Protein AF-A0A9E0N660-F1 (afdb_monomer_lite)

pLDDT: mean 93.87, std 9.86, range [41.22, 98.88]

Sequence (340 aa):
MTSAEIIEEICRRFAGVVPKASWGETALFYNPGRLLAHGVYFCTLKQQDGANDKASALNRAGVFRVAIGLAPASYAMLFGKKPARPLKGGCVTTGHDFTALNVQMPHPVYAWMGWAQILSPSREQFDEIFPLIAEAHTAAVEKFNKKQRLSLPKRKLDRPIMPALPKFALVDEILDSHAQALGPDLMAYRNHVTRVLHFVFAIDPQLQSAAQPLLIAGAFHDLGIWTAHTFDYLDPSSELAHDFLAAHGLQPIWPEVDLIIQQHHKLRSYTGPFAQSVDAFRRADRVDLSLGLIRSGLSREFVRAVRGQFQNAGFHSRLAVLTVQQFRRTPLNPFPMMRW

Foldseek 3Di:
DAPVVLVVVLCVVDPQWDWDDDDQKIWIARQRVVLDVGHFTFKMKHQDADPLGCQQVNPDPRKIKIKGQADPVVLCVPQNDQFDQDDGSFFGDSVDRSNDAQDKAQRRHCSNRVMIMHMPHDPVSCVVCVVRSVRSVVVSVVVRVVVSCVPPPVPPPVDVPPDQDDADVLLVVLLVVCCVLCPLCSLLLSLLLRQLLLQLCVLPVVCVVVCVLSSLLSSQLCSQCRPVVDLLRLVVSLVSSCVVCVVVVNNVSSVVSSLLSLCLQEPDQDDDPPSSNNRSSSQSSCCVLVVNPRRNPHDPVSSCVSCVSSPNSCNNVVVVVQLVVQCVVCVPCSRNSHHD

Radius of gyration: 32.47 Å; chains: 1; bounding box: 71×44×80 Å

Secondary structure (DSSP, 8-state):
--HHHHHHHHHHHSTTEEEEEETTEEEEEE-GGG-SSS-EEEEEEE-S-BTTB-TT---STT--EEEEE--HHHHHHHH-SPPPPPPTT----S---TT-BS--EE-TTTGGGTEEEEES--HHHHHHHHHHHHHHHHHHHHHHHHHHHHHS---------PPPPPP-HHHHHHHHHTHHHHGGGHHHHHHHHHHHHHHHHHH-GGGGGG-HHHHHHHHHTTTHHHHS--S--HHHHHHHHHHHHHHTT-GGGHHHHHHHHHHTTBSSPP-STTHHHHHHHHHHHHHHHTTTSS-TT--HHHHHHHHHHS--TTHHHHHHHHHHHHHHH-TTSS-TT-B-

Structure (mmCIF, N/CA/C/O backbone):
data_AF-A0A9E0N660-F1
#
_entry.id   AF-A0A9E0N660-F1
#
loop_
_atom_site.group_PDB
_atom_site.id
_atom_site.type_symbol
_atom_site.label_atom_id
_atom_site.label_alt_id
_atom_site.label_comp_id
_atom_site.label_asym_id
_atom_site.label_entity_id
_atom_site.label_seq_id
_atom_site.pdbx_PDB_ins_code
_atom_site.Cartn_x
_atom_site.Cartn_y
_atom_site.Cartn_z
_atom_site.occupancy
_atom_site.B_iso_or_equiv
_atom_site.auth_seq_id
_atom_site.auth_comp_id
_atom_site.auth_asym_id
_atom_site.auth_atom_id
_atom_site.pdbx_PDB_model_num
ATOM 1 N N . MET A 1 1 ? -28.875 2.390 43.512 1.00 91.94 1 MET A N 1
ATOM 2 C CA . MET A 1 1 ? -28.951 3.224 42.296 1.00 91.94 1 MET A CA 1
ATOM 3 C C . MET A 1 1 ? -29.954 2.607 41.339 1.00 91.94 1 MET A C 1
ATOM 5 O O . MET A 1 1 ? -30.165 1.399 41.400 1.00 91.94 1 MET A O 1
ATOM 9 N N . THR A 1 2 ? -30.570 3.403 40.471 1.00 95.62 2 THR A N 1
ATOM 10 C CA . THR A 1 2 ? -31.451 2.928 39.395 1.00 95.62 2 THR A CA 1
ATOM 11 C C . THR A 1 2 ? -30.683 2.790 38.076 1.00 95.62 2 THR A C 1
ATOM 13 O O . THR A 1 2 ? -29.603 3.357 37.902 1.00 95.62 2 THR A O 1
ATOM 16 N N . SER A 1 3 ? -31.237 2.048 37.112 1.00 95.56 3 SER A N 1
ATOM 17 C CA . SER A 1 3 ? -30.659 1.970 35.764 1.00 95.56 3 SER A CA 1
ATOM 18 C C . SER A 1 3 ? -30.601 3.345 35.085 1.00 95.56 3 SER A C 1
ATOM 20 O O . SER A 1 3 ? -29.624 3.651 34.406 1.00 95.56 3 SER A O 1
ATOM 22 N N . ALA A 1 4 ? -31.618 4.186 35.297 1.00 95.69 4 ALA A N 1
ATOM 23 C CA . ALA A 1 4 ? -31.691 5.528 34.727 1.00 95.69 4 ALA A CA 1
ATOM 24 C C . ALA A 1 4 ? -30.575 6.437 35.263 1.00 95.69 4 ALA A C 1
ATOM 26 O O . ALA A 1 4 ? -29.870 7.049 34.465 1.00 95.69 4 ALA A O 1
ATOM 27 N N . GLU A 1 5 ? -30.354 6.441 36.583 1.00 97.75 5 GLU A N 1
ATOM 28 C CA . GLU A 1 5 ? -29.275 7.208 37.230 1.00 97.75 5 GLU A CA 1
ATOM 29 C C . GLU A 1 5 ? -27.895 6.827 36.678 1.00 97.75 5 GLU A C 1
ATOM 31 O O . GLU A 1 5 ? -27.070 7.692 36.390 1.00 97.75 5 GLU A O 1
ATOM 36 N N . ILE A 1 6 ? -27.647 5.527 36.479 1.00 98.12 6 ILE A N 1
ATOM 37 C CA . ILE A 1 6 ? -26.378 5.041 35.923 1.00 98.12 6 ILE A CA 1
ATOM 38 C C . ILE A 1 6 ? -26.204 5.487 34.467 1.00 98.12 6 ILE A C 1
ATOM 40 O O . ILE A 1 6 ? -25.122 5.934 34.087 1.00 98.12 6 ILE A O 1
ATOM 44 N N . ILE A 1 7 ? -27.247 5.375 33.637 1.00 97.75 7 ILE A N 1
ATOM 45 C CA . ILE A 1 7 ? -27.192 5.816 32.234 1.00 97.75 7 ILE A CA 1
ATOM 46 C C . ILE A 1 7 ? -26.898 7.314 32.162 1.00 97.75 7 ILE A C 1
ATOM 48 O O . ILE A 1 7 ? -26.027 7.723 31.390 1.00 97.75 7 ILE A O 1
ATOM 52 N N . GLU A 1 8 ? -27.604 8.114 32.960 1.00 97.69 8 GLU A N 1
ATOM 53 C CA . GLU A 1 8 ? -27.422 9.562 33.026 1.00 97.69 8 GLU A CA 1
ATOM 54 C C . GLU A 1 8 ? -25.996 9.916 33.448 1.00 97.69 8 GLU A C 1
ATOM 56 O O . GLU A 1 8 ? -25.330 10.711 32.782 1.00 97.69 8 GLU A O 1
ATOM 61 N N . GLU A 1 9 ? -25.479 9.272 34.495 1.00 98.12 9 GLU A N 1
ATOM 62 C CA . GLU A 1 9 ? -24.128 9.526 34.972 1.00 98.12 9 GLU A CA 1
ATOM 63 C C . GLU A 1 9 ? -23.061 9.166 33.929 1.00 98.12 9 GLU A C 1
ATOM 65 O O . GLU A 1 9 ? -22.148 9.960 33.690 1.00 98.12 9 GLU A O 1
ATOM 70 N N . ILE A 1 10 ? -23.192 8.021 33.253 1.00 97.94 10 ILE A N 1
ATOM 71 C CA . ILE A 1 10 ? -22.270 7.621 32.180 1.00 97.94 10 ILE A CA 1
ATOM 72 C C . ILE A 1 10 ? -22.322 8.628 31.023 1.00 97.94 10 ILE A C 1
ATOM 74 O O . ILE A 1 10 ? -21.271 9.054 30.542 1.00 97.94 10 ILE A O 1
ATOM 78 N N . CYS A 1 11 ? -23.516 9.052 30.595 1.00 96.88 11 CYS A N 1
ATOM 79 C CA . CYS A 1 11 ? -23.669 10.032 29.513 1.00 96.88 11 CYS A CA 1
ATOM 80 C C . CYS A 1 11 ? -23.130 11.419 29.896 1.00 96.88 11 CYS A C 1
ATOM 82 O O . CYS A 1 11 ? -22.593 12.126 29.046 1.00 96.88 11 CYS A O 1
ATOM 84 N N . ARG A 1 12 ? -23.237 11.805 31.172 1.00 97.00 12 ARG A N 1
ATOM 85 C CA . ARG A 1 12 ? -22.687 13.062 31.695 1.00 97.00 12 ARG A CA 1
ATOM 86 C C . ARG A 1 12 ? -21.159 13.036 31.766 1.00 97.00 12 ARG A C 1
ATOM 88 O O . ARG A 1 12 ? -20.516 14.048 31.503 1.00 97.00 12 ARG A O 1
ATOM 95 N N . ARG A 1 13 ? -20.572 11.902 32.158 1.00 96.06 13 ARG A N 1
ATOM 96 C CA . ARG A 1 13 ? -19.120 11.746 32.363 1.00 96.06 13 ARG A CA 1
ATOM 97 C C . ARG A 1 13 ? -18.362 11.478 31.064 1.00 96.06 13 ARG A C 1
ATOM 99 O O . ARG A 1 13 ? -17.197 11.857 30.964 1.00 96.06 13 ARG A O 1
ATOM 106 N N . PHE A 1 14 ? -19.003 10.852 30.079 1.00 96.00 14 PHE A N 1
ATOM 107 C CA . PHE A 1 14 ? -18.390 10.531 28.794 1.00 96.00 14 PHE A CA 1
ATOM 108 C C . PHE A 1 14 ? -19.118 11.219 27.640 1.00 96.00 14 PHE A C 1
ATOM 110 O O . PHE A 1 14 ? -20.235 10.864 27.262 1.00 96.00 14 PHE A O 1
ATOM 117 N N . ALA A 1 15 ? -18.444 12.191 27.029 1.00 88.06 15 ALA A N 1
ATOM 118 C CA . ALA A 1 15 ? -18.948 12.869 25.845 1.00 88.06 15 ALA A CA 1
ATOM 119 C C . ALA A 1 15 ? -19.085 11.903 24.654 1.00 88.06 15 ALA A C 1
ATOM 121 O O . ALA A 1 15 ? -18.264 11.011 24.453 1.00 88.06 15 ALA A O 1
ATOM 122 N N . GLY A 1 16 ? -20.102 12.116 23.816 1.00 91.44 16 GLY A N 1
ATOM 123 C CA . GLY A 1 16 ? -20.311 11.329 22.595 1.00 91.44 16 GLY A CA 1
ATOM 124 C C . GLY A 1 16 ? -20.964 9.960 22.809 1.00 91.44 16 GLY A C 1
ATOM 125 O O . GLY A 1 16 ? -21.113 9.210 21.840 1.00 91.44 16 GLY A O 1
ATOM 126 N N . VAL A 1 17 ? -21.382 9.637 24.038 1.00 96.69 17 VAL A N 1
ATOM 127 C CA . VAL A 1 17 ? -22.211 8.462 24.323 1.00 96.69 17 VAL A CA 1
ATOM 128 C C . VAL A 1 17 ? -23.639 8.690 23.824 1.00 96.69 17 VAL A C 1
ATOM 130 O O . VAL A 1 17 ? -24.249 9.730 24.055 1.00 96.69 17 VAL A O 1
ATOM 133 N N . VAL A 1 18 ? -24.176 7.696 23.122 1.00 96.44 18 VAL A N 1
ATOM 134 C CA . VAL A 1 18 ? -25.532 7.662 22.580 1.00 96.44 18 VAL A CA 1
ATOM 135 C C . VAL A 1 18 ? -26.245 6.436 23.159 1.00 96.44 18 VAL A C 1
ATOM 137 O O . VAL A 1 18 ? -25.977 5.314 22.710 1.00 96.44 18 VAL A O 1
ATOM 140 N N . PRO A 1 19 ? -27.135 6.611 24.152 1.00 96.19 19 PRO A N 1
ATOM 141 C CA . PRO A 1 19 ? -27.960 5.525 24.658 1.00 96.19 19 PRO A CA 1
ATOM 142 C C . PRO A 1 19 ? -29.019 5.132 23.623 1.00 96.19 19 PRO A C 1
ATOM 144 O O . PRO A 1 19 ? -29.636 5.983 22.976 1.00 96.19 19 PRO A O 1
ATOM 147 N N . LYS A 1 20 ? -29.247 3.828 23.468 1.00 94.94 20 LYS A N 1
ATOM 148 C CA . LYS A 1 20 ? -30.302 3.276 22.616 1.00 94.94 20 LYS A CA 1
ATOM 149 C C . LYS A 1 20 ? -31.089 2.222 23.385 1.00 94.94 20 LYS A C 1
ATOM 151 O O . LYS A 1 20 ? -30.575 1.137 23.648 1.00 94.94 20 LYS A O 1
ATOM 156 N N . ALA A 1 21 ? -32.335 2.555 23.708 1.00 93.75 21 ALA A N 1
ATOM 157 C CA . ALA A 1 21 ? -33.283 1.632 24.316 1.00 93.75 21 ALA A CA 1
ATOM 158 C C . ALA A 1 21 ? -33.887 0.699 23.256 1.00 93.75 21 ALA A C 1
ATOM 160 O O . ALA A 1 21 ? -34.231 1.131 22.153 1.00 93.75 21 ALA A O 1
ATOM 161 N N . SER A 1 22 ? -33.989 -0.586 23.580 1.00 87.62 22 SER A N 1
ATOM 162 C CA . SER A 1 22 ? -34.567 -1.623 22.730 1.00 87.62 22 SER A CA 1
ATOM 163 C C . SER A 1 22 ? -34.919 -2.839 23.588 1.00 87.62 22 SER A C 1
ATOM 165 O O . SER A 1 22 ? -34.059 -3.340 24.304 1.00 87.62 22 SER A O 1
ATOM 167 N N . TRP A 1 23 ? -36.162 -3.326 23.519 1.00 78.88 23 TRP A N 1
ATOM 168 C CA . TRP A 1 23 ? -36.595 -4.588 24.149 1.00 78.88 23 TRP A CA 1
ATOM 169 C C . TRP A 1 23 ? -36.155 -4.781 25.622 1.00 78.88 23 TRP A C 1
ATOM 171 O O . TRP A 1 23 ? -35.604 -5.820 25.977 1.00 78.88 23 TRP A O 1
ATOM 181 N N . GLY A 1 24 ? -36.377 -3.781 26.486 1.00 83.56 24 GLY A N 1
ATOM 182 C CA . GLY A 1 24 ? -36.054 -3.878 27.924 1.00 83.56 24 GLY A CA 1
ATOM 183 C C . GLY A 1 24 ? -34.560 -3.762 28.264 1.00 83.56 24 GLY A C 1
ATOM 184 O O . GLY A 1 24 ? -34.143 -4.068 29.385 1.00 83.56 24 GLY A O 1
ATOM 185 N N . GLU A 1 25 ? -33.752 -3.318 27.304 1.00 92.69 25 GLU A N 1
ATOM 186 C CA . GLU A 1 25 ? -32.325 -3.059 27.449 1.00 92.69 25 GLU A CA 1
ATOM 187 C C . GLU A 1 25 ? -31.975 -1.672 26.900 1.00 92.69 25 GLU A C 1
ATOM 189 O O . GLU A 1 25 ? -32.487 -1.245 25.866 1.00 92.69 25 GLU A O 1
ATOM 194 N N . THR A 1 26 ? -31.070 -0.970 27.575 1.00 96.62 26 THR A N 1
ATOM 195 C CA . THR A 1 26 ? -30.421 0.231 27.052 1.00 96.62 26 THR A CA 1
ATOM 196 C C . THR A 1 26 ? -28.963 -0.080 26.777 1.00 96.62 26 THR A C 1
ATOM 198 O O . THR A 1 26 ? -28.176 -0.309 27.694 1.00 96.62 26 THR A O 1
ATOM 201 N N . ALA A 1 27 ? -28.596 -0.063 25.501 1.00 96.25 27 ALA A N 1
ATOM 202 C CA . ALA A 1 27 ? -27.220 -0.204 25.059 1.00 96.25 27 ALA A CA 1
ATOM 203 C C . ALA A 1 27 ? -26.574 1.174 24.885 1.00 96.25 27 ALA A C 1
ATOM 205 O O . ALA A 1 27 ? -27.153 2.076 24.277 1.00 96.25 27 ALA A O 1
ATOM 206 N N . LEU A 1 28 ? -25.362 1.330 25.409 1.00 97.69 28 LEU A N 1
ATOM 207 C CA . LEU A 1 28 ? -24.564 2.545 25.325 1.00 97.69 28 LEU A CA 1
ATOM 208 C C . LEU A 1 28 ? -23.513 2.387 24.227 1.00 97.69 28 LEU A C 1
ATOM 210 O O . LEU A 1 28 ? -22.697 1.457 24.231 1.00 97.69 28 LEU A O 1
ATOM 214 N N . PHE A 1 29 ? -23.552 3.313 23.273 1.00 97.44 29 PHE A N 1
ATOM 215 C CA . PHE A 1 29 ? -22.634 3.370 22.144 1.00 97.44 29 PHE A CA 1
ATOM 216 C C . PHE A 1 29 ? -21.830 4.659 22.199 1.00 97.44 29 PHE A C 1
ATOM 218 O O . PHE A 1 29 ? -22.398 5.713 22.448 1.00 97.44 29 PHE A O 1
ATOM 225 N N . TYR A 1 30 ? -20.545 4.617 21.873 1.00 97.38 30 TYR A N 1
ATOM 226 C CA . TYR A 1 30 ? -19.824 5.823 21.486 1.00 97.38 30 TYR A CA 1
ATOM 227 C C . TYR A 1 30 ? -20.104 6.124 20.007 1.00 97.38 30 TYR A C 1
ATOM 229 O O . TYR A 1 30 ? -19.830 5.296 19.127 1.00 97.38 30 TYR A O 1
ATOM 237 N N . ASN A 1 31 ? -20.720 7.275 19.734 1.00 96.38 31 ASN A N 1
ATOM 238 C CA . ASN A 1 31 ? -21.090 7.711 18.388 1.00 96.38 31 ASN A CA 1
ATOM 239 C C . ASN A 1 31 ? -21.301 9.237 18.325 1.00 96.38 31 ASN A C 1
ATOM 241 O O . ASN A 1 31 ? -22.425 9.695 18.077 1.00 96.38 31 ASN A O 1
ATOM 245 N N . PRO A 1 32 ? -20.253 10.044 18.568 1.00 91.69 32 PRO A N 1
ATOM 246 C CA . PRO A 1 32 ? -20.366 11.498 18.529 1.00 91.69 32 PRO A CA 1
ATOM 247 C C . PRO A 1 32 ? -20.893 11.950 17.164 1.00 91.69 32 PRO A C 1
ATOM 249 O O . PRO A 1 32 ? -20.455 11.457 16.124 1.00 91.69 32 PRO A O 1
ATOM 252 N N . GLY A 1 33 ? -21.884 12.845 17.171 1.00 87.88 33 GLY A N 1
ATOM 253 C CA . GLY A 1 33 ? -22.525 13.339 15.949 1.00 87.88 33 GLY A CA 1
ATOM 254 C C . GLY A 1 33 ? -23.249 12.270 15.119 1.00 87.88 33 GLY A C 1
ATOM 255 O O . GLY A 1 33 ? -23.591 12.540 13.974 1.00 87.88 33 GLY A O 1
ATOM 256 N N . ARG A 1 34 ? -23.467 11.059 15.661 1.00 90.44 34 ARG A N 1
ATOM 257 C CA . ARG A 1 34 ? -24.103 9.920 14.970 1.00 90.44 34 ARG A CA 1
ATOM 258 C C . ARG A 1 34 ? -23.434 9.558 13.633 1.00 90.44 34 ARG A C 1
ATOM 260 O O . ARG A 1 34 ? -24.097 9.100 12.708 1.00 90.44 34 ARG A O 1
ATOM 267 N N . LEU A 1 35 ? -22.117 9.747 13.540 1.00 86.38 35 LEU A N 1
ATOM 268 C CA . LEU A 1 35 ? -21.360 9.621 12.288 1.00 86.38 35 LEU A CA 1
ATOM 269 C C . LEU A 1 35 ? -21.267 8.182 11.758 1.00 86.38 35 LEU A C 1
ATOM 271 O O . LEU A 1 35 ? -21.054 7.983 10.566 1.00 86.38 35 LEU A O 1
ATOM 275 N N . LEU A 1 36 ? -21.415 7.172 12.620 1.00 86.94 36 LEU A N 1
ATOM 276 C CA . LEU A 1 36 ? -21.575 5.778 12.198 1.00 86.94 36 LEU A CA 1
ATOM 277 C C . LEU A 1 36 ? -23.043 5.364 12.330 1.00 86.94 36 LEU A C 1
ATOM 279 O O . LEU A 1 36 ? -23.690 5.715 13.313 1.00 86.94 36 LEU A O 1
ATOM 283 N N . ALA A 1 37 ? -23.536 4.509 11.428 1.00 87.56 37 ALA A N 1
ATOM 284 C CA . ALA A 1 37 ? -24.921 4.013 11.463 1.00 87.56 37 ALA A CA 1
ATOM 285 C C . ALA A 1 37 ? -25.331 3.416 12.828 1.00 87.56 37 ALA A C 1
ATOM 287 O O . ALA A 1 37 ? -26.477 3.550 13.260 1.00 87.56 37 ALA A O 1
ATOM 288 N N . HIS A 1 38 ? -24.389 2.765 13.524 1.00 84.88 38 HIS A N 1
ATOM 289 C CA . HIS A 1 38 ? -24.643 2.095 14.805 1.00 84.88 38 HIS A CA 1
ATOM 290 C C . HIS A 1 38 ? -23.646 2.444 15.922 1.00 84.88 38 HIS A C 1
ATOM 292 O O . HIS A 1 38 ? -23.822 1.973 17.036 1.00 84.88 38 HIS A O 1
ATOM 298 N N . GLY A 1 39 ? -22.615 3.259 15.671 1.00 93.19 39 GLY A N 1
ATOM 299 C CA . GLY A 1 39 ? -21.591 3.567 16.680 1.00 93.19 39 GLY A CA 1
ATOM 300 C C . GLY A 1 39 ? -20.723 2.373 17.095 1.00 93.19 39 GLY A C 1
ATOM 301 O O . GLY A 1 39 ? -20.648 1.350 16.403 1.00 93.19 39 GLY A O 1
ATOM 302 N N . VAL A 1 40 ? -20.035 2.510 18.232 1.00 95.88 40 VAL A N 1
ATOM 303 C CA . VAL A 1 40 ? -19.297 1.414 18.874 1.00 95.88 40 VAL A CA 1
ATOM 304 C C . VAL A 1 40 ? -19.841 1.157 20.270 1.00 95.88 40 VAL A C 1
ATOM 306 O O . VAL A 1 40 ? -19.795 2.010 21.145 1.00 95.88 40 VAL A O 1
ATOM 309 N N . TYR A 1 41 ? -20.364 -0.046 20.441 1.00 94.06 41 TYR A N 1
ATOM 310 C CA . TYR A 1 41 ? -21.018 -0.544 21.641 1.00 94.06 41 TYR A CA 1
ATOM 311 C C . TYR A 1 41 ? -20.016 -0.907 22.750 1.00 94.06 41 TYR A C 1
ATOM 313 O O . TYR A 1 41 ? -18.996 -1.530 22.440 1.00 94.06 41 TYR A O 1
ATOM 321 N N . PHE A 1 42 ? -20.300 -0.553 24.012 1.00 96.69 42 PHE A N 1
ATOM 322 C CA . PHE A 1 42 ? -19.378 -0.828 25.132 1.00 96.69 42 PHE A CA 1
ATOM 323 C C . PHE A 1 42 ? -20.020 -1.178 26.483 1.00 96.69 42 PHE A C 1
ATOM 325 O O . PHE A 1 42 ? -19.360 -1.810 27.308 1.00 96.69 42 PHE A O 1
ATOM 332 N N . CYS A 1 43 ? -21.279 -0.799 26.720 1.00 97.81 43 CYS A N 1
ATOM 333 C CA . CYS A 1 43 ? -21.969 -1.044 27.988 1.00 97.81 43 CYS A CA 1
ATOM 334 C C . CYS A 1 43 ? -23.477 -1.245 27.769 1.00 97.81 43 CYS A C 1
ATOM 336 O O . CYS A 1 43 ? -24.053 -0.640 26.867 1.00 97.81 43 CYS A O 1
ATOM 338 N N . THR A 1 44 ? -24.127 -2.071 28.589 1.00 97.50 44 THR A N 1
ATOM 339 C CA . THR A 1 44 ? -25.588 -2.280 28.582 1.00 97.50 44 THR A CA 1
ATOM 340 C C . THR A 1 44 ? -26.176 -2.252 29.966 1.00 97.50 44 THR A C 1
ATOM 342 O O . THR A 1 44 ? -25.562 -2.745 30.909 1.00 97.50 44 THR A O 1
ATOM 345 N N . LEU A 1 45 ? -27.419 -1.784 30.032 1.00 97.62 45 LEU A N 1
ATOM 346 C CA . LEU A 1 45 ? -28.291 -1.941 31.178 1.00 97.62 45 LEU A CA 1
ATOM 347 C C . LEU A 1 45 ? -29.542 -2.709 30.771 1.0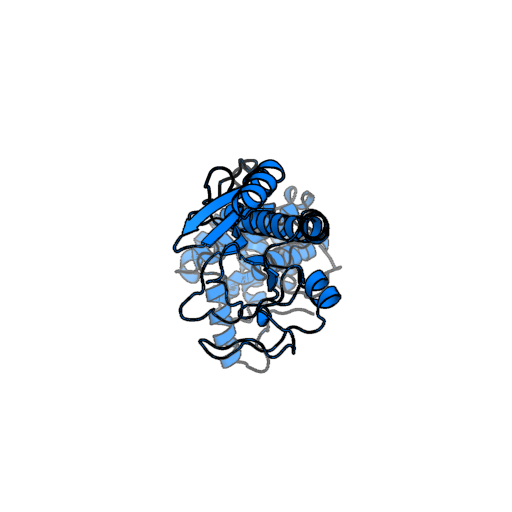0 97.62 45 LEU A C 1
ATOM 349 O O . LEU A 1 45 ? -30.307 -2.228 29.940 1.00 97.62 45 LEU A O 1
ATOM 353 N N . LYS A 1 46 ? -29.760 -3.885 31.353 1.00 96.44 46 LYS A N 1
ATOM 354 C CA . LYS A 1 46 ? -30.866 -4.782 30.994 1.00 96.44 46 LYS A CA 1
ATOM 355 C C . LYS A 1 46 ? -31.758 -5.051 32.196 1.00 96.44 46 LYS A C 1
ATOM 357 O O . LYS A 1 46 ? -31.247 -5.368 33.264 1.00 96.44 46 LYS A O 1
ATOM 362 N N . GLN A 1 47 ? -33.071 -4.925 32.026 1.00 95.00 47 GLN A N 1
ATOM 363 C CA . GLN A 1 47 ? -34.047 -5.023 33.125 1.00 95.00 47 GLN A CA 1
ATOM 364 C C . GLN A 1 47 ? -34.930 -6.272 33.050 1.00 95.00 47 GLN A C 1
ATOM 366 O O . GLN A 1 47 ? -35.712 -6.520 33.956 1.00 95.00 47 GLN A O 1
ATOM 371 N N . GLN A 1 48 ? -34.851 -7.034 31.960 1.00 93.50 48 GLN A N 1
ATOM 372 C CA . GLN A 1 48 ? -35.694 -8.206 31.727 1.00 93.50 48 GLN A CA 1
ATOM 373 C C . GLN A 1 48 ? -34.871 -9.326 31.108 1.00 93.50 48 GLN A C 1
ATOM 375 O O . GLN A 1 48 ? -33.918 -9.066 30.369 1.00 93.50 48 GLN A O 1
ATOM 380 N N . ASP A 1 49 ? -35.241 -10.572 31.382 1.00 93.62 49 ASP A N 1
ATOM 381 C CA . ASP A 1 49 ? -34.578 -11.717 30.763 1.00 93.62 49 ASP A CA 1
ATOM 382 C C . ASP A 1 49 ? -34.904 -11.810 29.267 1.00 93.62 49 ASP A C 1
ATOM 384 O O . ASP A 1 49 ? -36.008 -11.513 28.815 1.00 93.62 49 ASP A O 1
ATOM 388 N N . GLY A 1 50 ? -33.931 -12.267 28.478 1.00 89.50 50 GLY A N 1
ATOM 389 C CA . GLY A 1 50 ? -34.129 -12.558 27.059 1.00 89.50 50 GLY A CA 1
ATOM 390 C C . GLY A 1 50 ? -34.408 -14.038 26.812 1.00 89.50 50 GLY A C 1
ATOM 391 O O . GLY A 1 50 ? -34.053 -14.894 27.618 1.00 89.50 50 GLY A O 1
ATOM 392 N N . ALA A 1 51 ? -34.944 -14.378 25.635 1.00 89.12 51 ALA A N 1
ATOM 393 C CA . ALA A 1 51 ? -35.193 -15.775 25.251 1.00 89.12 51 ALA A CA 1
ATOM 394 C C . ALA A 1 51 ? -33.954 -16.687 25.399 1.00 89.12 51 ALA A C 1
ATOM 396 O O . ALA A 1 51 ? -34.100 -17.847 25.773 1.00 89.12 51 ALA A O 1
ATOM 397 N N . ASN A 1 52 ? -32.750 -16.145 25.162 1.00 91.00 52 ASN A N 1
ATOM 398 C CA . ASN A 1 52 ? -31.467 -16.860 25.227 1.00 91.00 52 ASN A CA 1
ATOM 399 C C . ASN A 1 52 ? -30.533 -16.362 26.349 1.00 91.00 52 ASN A C 1
ATOM 401 O O . ASN A 1 52 ? -29.334 -16.617 26.302 1.00 91.00 52 ASN A O 1
ATOM 405 N N . ASP A 1 53 ? -31.046 -15.586 27.303 1.00 93.12 53 ASP A N 1
ATOM 406 C CA . ASP A 1 53 ? -30.249 -14.932 28.345 1.00 93.12 53 ASP A CA 1
ATOM 407 C C . ASP A 1 53 ? -31.125 -14.730 29.583 1.00 93.12 53 ASP A C 1
ATOM 409 O O . ASP A 1 53 ? -31.748 -13.681 29.743 1.00 93.12 53 ASP A O 1
ATOM 413 N N . LYS A 1 54 ? -31.222 -15.797 30.388 1.00 94.75 54 LYS A N 1
ATOM 414 C CA . LYS A 1 54 ? -32.092 -15.901 31.576 1.00 94.75 54 LYS A CA 1
ATOM 415 C C . LYS A 1 54 ? -31.335 -16.188 32.874 1.00 94.75 54 LYS A C 1
ATOM 417 O O . LYS A 1 54 ? -31.925 -16.190 33.945 1.00 94.75 54 LYS A O 1
ATOM 422 N N . ALA A 1 55 ? -30.032 -16.463 32.788 1.00 95.94 55 ALA A N 1
ATOM 423 C CA . ALA A 1 55 ? -29.240 -16.933 33.928 1.00 95.94 55 ALA A CA 1
ATOM 424 C C . ALA A 1 55 ? -29.144 -15.903 35.067 1.00 95.94 55 ALA A C 1
ATOM 426 O O . ALA A 1 55 ? -28.920 -16.280 36.209 1.00 95.94 55 ALA A O 1
ATOM 427 N N . SER A 1 56 ? -29.332 -14.615 34.763 1.00 96.50 56 SER A N 1
ATOM 428 C CA . SER A 1 56 ? -29.326 -13.538 35.758 1.00 96.50 56 SER A CA 1
ATOM 429 C C . SER A 1 56 ? -30.662 -13.362 36.498 1.00 96.50 56 SER A C 1
ATOM 431 O O . SER A 1 56 ? -30.725 -12.573 37.444 1.00 96.50 56 SER A O 1
ATOM 433 N N . ALA A 1 57 ? -31.724 -14.064 36.077 1.00 96.44 57 ALA A N 1
ATOM 434 C CA . ALA A 1 57 ? -33.075 -13.957 36.627 1.00 96.44 57 ALA A CA 1
ATOM 435 C C . ALA A 1 57 ? -33.526 -12.491 36.789 1.00 96.44 57 ALA A C 1
ATOM 437 O O . ALA A 1 57 ? -33.833 -12.037 37.891 1.00 96.44 57 ALA A O 1
ATOM 438 N N . LEU A 1 58 ? -33.484 -11.707 35.710 1.00 96.31 58 LEU A N 1
ATOM 439 C CA . LEU A 1 58 ? -33.724 -10.260 35.757 1.00 96.31 58 LEU A CA 1
ATOM 440 C C . LEU A 1 58 ? -35.189 -9.888 35.961 1.00 96.31 58 LEU A C 1
ATOM 442 O O . LEU A 1 58 ? -35.462 -8.771 36.380 1.00 96.31 58 LEU A O 1
ATOM 446 N N . ASN A 1 59 ? -36.125 -10.812 35.736 1.00 94.81 59 ASN A N 1
ATOM 447 C CA . ASN A 1 59 ? -37.559 -10.592 35.952 1.00 94.81 59 ASN A CA 1
ATOM 448 C C . ASN A 1 59 ? -37.941 -10.570 37.454 1.00 94.81 59 ASN A C 1
ATOM 450 O O . ASN A 1 59 ? -38.900 -11.212 37.879 1.00 94.81 59 ASN A O 1
ATOM 454 N N . ARG A 1 60 ? -37.168 -9.841 38.264 1.00 94.38 60 ARG A N 1
ATOM 455 C CA . ARG A 1 60 ? -37.376 -9.558 39.687 1.00 94.38 60 ARG A CA 1
ATOM 456 C C . ARG A 1 60 ? -37.630 -8.060 39.849 1.00 94.38 60 ARG A C 1
ATOM 458 O O . ARG A 1 60 ? -37.028 -7.243 39.153 1.00 94.38 60 ARG A O 1
ATOM 465 N N . ALA A 1 61 ? -38.494 -7.685 40.788 1.00 93.50 61 ALA A N 1
ATOM 466 C CA . ALA A 1 61 ? -38.795 -6.278 41.043 1.00 93.50 61 ALA A CA 1
ATOM 467 C C . ALA A 1 61 ? -37.512 -5.489 41.378 1.00 93.50 61 ALA A C 1
ATOM 469 O O . ALA A 1 61 ? -36.770 -5.856 42.286 1.00 93.50 61 ALA A O 1
ATOM 470 N N . GLY A 1 62 ? -37.241 -4.419 40.622 1.00 91.94 62 GLY A N 1
ATOM 471 C CA . GLY A 1 62 ? -36.091 -3.530 40.836 1.00 91.94 62 GLY A CA 1
ATOM 472 C C . GLY A 1 62 ? -34.718 -4.093 40.436 1.00 91.94 62 GLY A C 1
ATOM 473 O O . GLY A 1 62 ? -33.710 -3.405 40.614 1.00 91.94 62 GLY A O 1
ATOM 474 N N . VAL A 1 63 ? -34.644 -5.309 39.885 1.00 97.62 63 VAL A N 1
ATOM 475 C CA . VAL A 1 63 ? -33.371 -5.913 39.472 1.00 97.62 63 VAL A CA 1
ATOM 476 C C . VAL A 1 63 ? -33.021 -5.527 38.039 1.00 97.62 63 VAL A C 1
ATOM 478 O O . VAL A 1 63 ? -33.851 -5.577 37.137 1.00 97.62 63 VAL A O 1
ATOM 481 N N . PHE A 1 64 ? -31.767 -5.147 37.813 1.00 97.69 64 PHE A N 1
ATOM 482 C CA . PHE A 1 64 ? -31.233 -4.894 36.479 1.00 97.69 64 PHE A CA 1
ATOM 483 C C . PHE A 1 64 ? -29.759 -5.288 36.413 1.00 97.69 64 PHE A C 1
ATOM 485 O O . PHE A 1 64 ? -29.081 -5.369 37.431 1.00 97.69 64 PHE A O 1
ATOM 492 N N . ARG A 1 65 ? -29.241 -5.521 35.210 1.00 98.31 65 ARG A N 1
ATOM 493 C CA . ARG A 1 65 ? -27.839 -5.869 34.969 1.00 98.31 65 ARG A CA 1
ATOM 494 C C . ARG A 1 65 ? -27.109 -4.724 34.306 1.00 98.31 65 ARG A C 1
ATOM 496 O O . ARG A 1 65 ? -27.555 -4.280 33.255 1.00 98.31 65 ARG A O 1
ATOM 503 N N . VAL A 1 66 ? -25.960 -4.336 34.847 1.00 98.50 66 VAL A N 1
ATOM 504 C CA . VAL A 1 66 ? -24.944 -3.567 34.119 1.00 98.50 66 VAL A CA 1
ATOM 505 C C . VAL A 1 66 ? -23.952 -4.562 33.530 1.00 98.50 66 VAL A C 1
ATOM 507 O O . VAL A 1 66 ? -23.436 -5.411 34.252 1.00 98.50 66 VAL A O 1
ATOM 510 N N . ALA A 1 67 ? -23.696 -4.489 32.228 1.00 98.44 67 ALA A N 1
ATOM 511 C CA . ALA A 1 67 ? -22.736 -5.348 31.541 1.00 98.44 67 ALA A CA 1
ATOM 512 C C . ALA A 1 67 ? -21.720 -4.518 30.753 1.00 98.44 67 ALA A C 1
ATOM 514 O O . ALA A 1 67 ? -22.102 -3.578 30.058 1.00 98.44 67 ALA A O 1
ATOM 515 N N . ILE A 1 68 ? -20.439 -4.883 30.856 1.00 98.38 68 ILE A N 1
ATOM 516 C CA . ILE A 1 68 ? -19.298 -4.100 30.360 1.00 98.38 68 ILE A CA 1
ATOM 517 C C . ILE A 1 68 ? -18.395 -5.000 29.511 1.00 98.38 68 ILE A C 1
ATOM 519 O O . ILE A 1 68 ? -18.035 -6.105 29.928 1.00 98.38 68 ILE A O 1
ATOM 523 N N . GLY A 1 69 ? -18.008 -4.528 28.324 1.00 96.31 69 GLY A N 1
ATOM 524 C CA . GLY A 1 69 ? -17.013 -5.198 27.487 1.00 96.31 69 GLY A CA 1
ATOM 525 C C . GLY A 1 69 ? -15.595 -4.858 27.942 1.00 96.31 69 GLY A C 1
ATOM 526 O O . GLY A 1 69 ? -15.085 -3.797 27.588 1.00 96.31 69 GLY A O 1
ATOM 527 N N . LEU A 1 70 ? -14.954 -5.749 28.699 1.00 96.69 70 LEU A N 1
ATOM 528 C CA . LEU A 1 70 ? -13.640 -5.490 29.291 1.00 96.69 70 LEU A CA 1
ATOM 529 C C . LEU A 1 70 ? -12.495 -5.654 28.285 1.00 96.69 70 LEU A C 1
ATOM 531 O O . LEU A 1 70 ? -12.560 -6.462 27.347 1.00 96.69 70 LEU A O 1
ATOM 535 N N . ALA A 1 71 ? -11.397 -4.934 28.524 1.00 94.56 71 ALA A N 1
ATOM 536 C CA . ALA A 1 71 ? -10.140 -5.219 27.849 1.00 94.56 71 ALA A CA 1
ATOM 537 C C . ALA A 1 71 ? -9.616 -6.618 28.237 1.00 94.56 71 ALA A C 1
ATOM 539 O O . ALA A 1 71 ? -9.903 -7.115 29.331 1.00 94.56 71 ALA A O 1
ATOM 540 N N . PRO A 1 72 ? -8.825 -7.280 27.368 1.00 94.88 72 PRO A N 1
ATOM 541 C CA . PRO A 1 72 ? -8.286 -8.607 27.665 1.00 94.88 72 PRO A CA 1
ATOM 542 C C . PRO A 1 72 ? -7.502 -8.684 28.982 1.00 94.88 72 PRO A C 1
ATOM 544 O O . PRO A 1 72 ? -7.655 -9.669 29.699 1.00 94.88 72 PRO A O 1
ATOM 547 N N . ALA A 1 73 ? -6.709 -7.655 29.301 1.00 96.12 73 ALA A N 1
ATOM 548 C CA . ALA A 1 73 ? -5.917 -7.595 30.528 1.00 96.12 73 ALA A CA 1
ATOM 549 C C . ALA A 1 73 ? -6.811 -7.492 31.774 1.00 96.12 73 ALA A C 1
ATOM 551 O O . ALA A 1 73 ? -6.689 -8.314 32.677 1.00 96.12 73 ALA A O 1
ATOM 552 N N . SER A 1 74 ? -7.769 -6.562 31.777 1.00 97.06 74 SER A N 1
ATOM 553 C CA . SER A 1 74 ? -8.713 -6.364 32.884 1.00 97.06 74 SER A CA 1
ATOM 554 C C . SER A 1 74 ? -9.578 -7.597 33.139 1.00 97.06 74 SER A C 1
ATOM 556 O O . SER A 1 74 ? -9.752 -8.004 34.283 1.00 97.06 74 SER A O 1
ATOM 558 N N . TYR A 1 75 ? -10.064 -8.258 32.081 1.00 97.88 75 TYR A N 1
ATOM 559 C CA . TYR A 1 75 ? -10.801 -9.514 32.238 1.00 97.88 75 TYR A CA 1
ATOM 560 C C . TYR A 1 75 ? -9.929 -10.603 32.878 1.00 97.88 75 TYR A C 1
ATOM 562 O O . TYR A 1 75 ? -10.380 -11.296 33.787 1.00 97.88 75 TYR A O 1
ATOM 570 N N . ALA A 1 76 ? -8.689 -10.764 32.399 1.00 97.25 76 ALA A N 1
ATOM 571 C CA . ALA A 1 76 ? -7.774 -11.777 32.915 1.00 97.25 76 ALA A CA 1
ATOM 572 C C . ALA A 1 76 ? -7.406 -11.533 34.382 1.00 97.25 76 ALA A C 1
ATOM 574 O O . ALA A 1 76 ? -7.316 -12.485 35.151 1.00 97.25 76 ALA A O 1
ATOM 575 N N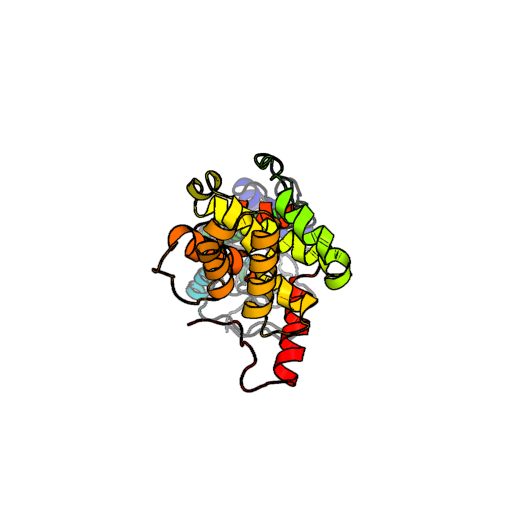 . MET A 1 77 ? -7.244 -10.270 34.770 1.00 97.25 77 MET A N 1
ATOM 576 C CA . MET A 1 77 ? -6.968 -9.878 36.148 1.00 97.25 77 MET A CA 1
ATOM 577 C C . MET A 1 77 ? -8.143 -10.185 37.087 1.00 97.25 77 MET A C 1
ATOM 579 O O . MET A 1 77 ? -7.917 -10.660 38.193 1.00 97.25 77 MET A O 1
ATOM 583 N N . LEU A 1 78 ? -9.385 -9.953 36.647 1.00 96.75 78 LEU A N 1
ATOM 584 C CA . LEU A 1 78 ? -10.577 -10.142 37.483 1.00 96.75 78 LEU A CA 1
ATOM 585 C C . LEU A 1 78 ? -11.052 -11.599 37.552 1.00 96.75 78 LEU A C 1
ATOM 587 O O . LEU A 1 78 ? -11.487 -12.057 38.603 1.00 96.75 78 LEU A O 1
ATOM 591 N N . PHE A 1 79 ? -11.002 -12.329 36.434 1.00 97.25 79 PHE A N 1
ATOM 592 C CA . PHE A 1 79 ? -11.657 -13.641 36.312 1.00 97.25 79 PHE A CA 1
ATOM 593 C C . PHE A 1 79 ? -10.752 -14.739 35.745 1.00 97.25 79 PHE A C 1
ATOM 595 O O . PHE A 1 79 ? -11.204 -15.865 35.530 1.00 97.25 79 PHE A O 1
ATOM 602 N N . GLY A 1 80 ? -9.489 -14.430 35.446 1.00 96.31 80 GLY A N 1
ATOM 603 C CA . GLY A 1 80 ? -8.566 -15.368 34.820 1.00 96.31 80 GLY A CA 1
ATOM 604 C C . GLY A 1 80 ? -8.916 -15.676 33.361 1.00 96.31 80 GLY A C 1
ATOM 605 O O . GLY A 1 80 ? -9.290 -14.813 32.561 1.00 96.31 80 GLY A O 1
ATOM 606 N N . LYS A 1 81 ? -8.740 -16.940 32.967 1.00 95.81 81 LYS A N 1
ATOM 607 C CA . LYS A 1 81 ? -8.932 -17.369 31.577 1.00 95.81 81 LYS A CA 1
ATOM 608 C C . LYS A 1 81 ? -10.407 -17.267 31.172 1.00 95.81 81 LYS A C 1
ATOM 610 O O . LYS A 1 81 ? -11.296 -17.732 31.880 1.00 95.81 81 LYS A O 1
ATOM 615 N N . LYS A 1 82 ? -10.668 -16.722 29.978 1.00 97.31 82 LYS A N 1
ATOM 616 C CA . LYS A 1 82 ? -12.022 -16.685 29.401 1.00 97.31 82 LYS A CA 1
ATOM 617 C C . LYS A 1 82 ? -12.599 -18.106 29.276 1.00 97.31 82 LYS A C 1
A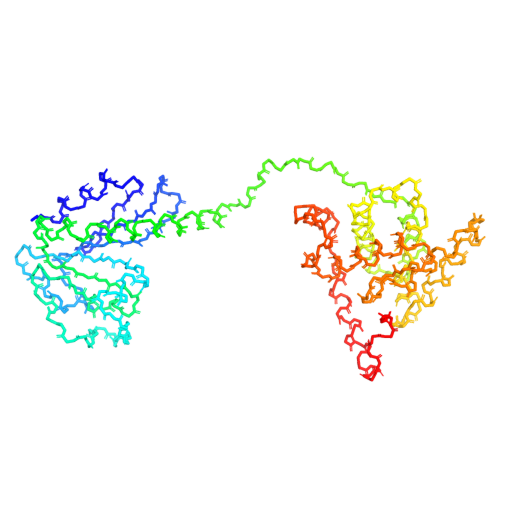TOM 619 O O . LYS A 1 82 ? -11.889 -18.991 28.786 1.00 97.31 82 LYS A O 1
ATOM 624 N N . PRO A 1 83 ? -13.869 -18.325 29.661 1.00 96.81 83 PRO A N 1
ATOM 625 C CA . PRO A 1 83 ? -14.520 -19.619 29.502 1.00 96.81 83 PRO A CA 1
ATOM 626 C C . PRO A 1 83 ? -14.784 -19.929 28.023 1.00 96.81 83 PRO A C 1
ATOM 628 O O . PRO A 1 83 ? -14.760 -19.041 27.165 1.00 96.81 83 PRO A O 1
ATOM 631 N N . ALA A 1 84 ? -15.084 -21.194 27.728 1.00 96.69 84 ALA A N 1
ATOM 632 C CA . ALA A 1 84 ? -15.575 -21.591 26.414 1.00 96.69 84 ALA A CA 1
ATOM 633 C C . ALA A 1 84 ? -16.942 -20.949 26.114 1.00 96.69 84 ALA A C 1
ATOM 635 O O . ALA A 1 84 ? -17.723 -20.640 27.017 1.00 96.69 84 ALA A O 1
ATOM 636 N N . ARG A 1 85 ? -17.240 -20.757 24.824 1.00 96.62 85 ARG A N 1
ATOM 637 C CA . ARG A 1 85 ? -18.548 -20.266 24.381 1.00 96.62 85 ARG A CA 1
ATOM 638 C C . ARG A 1 85 ? -19.635 -21.282 24.766 1.00 96.62 85 ARG A C 1
ATOM 640 O O . ARG A 1 85 ? -19.492 -22.447 24.397 1.00 96.62 85 ARG A O 1
ATOM 647 N N . PRO A 1 86 ? -20.719 -20.869 25.446 1.00 94.12 86 PRO A N 1
ATOM 648 C CA . PRO A 1 86 ? -21.798 -21.784 25.781 1.00 94.12 86 PRO A CA 1
ATOM 649 C C . PRO A 1 86 ? -22.620 -22.136 24.534 1.00 94.12 86 PRO A C 1
ATOM 651 O O . PRO A 1 86 ? -22.622 -21.401 23.539 1.00 94.12 86 PRO A O 1
ATOM 654 N N . LEU A 1 87 ? -23.349 -23.252 24.595 1.00 92.94 87 LEU A N 1
ATOM 655 C CA . LEU A 1 87 ? -24.346 -23.595 23.579 1.00 92.94 87 LEU A CA 1
ATOM 656 C C . LEU A 1 87 ? -25.434 -22.512 23.501 1.00 92.94 87 LEU A C 1
ATOM 658 O O . LEU A 1 87 ? -25.628 -21.725 24.429 1.00 92.94 87 LEU A O 1
ATOM 662 N N . LYS A 1 88 ? -26.155 -22.456 22.377 1.00 89.50 88 LYS A N 1
ATOM 663 C CA . LYS A 1 88 ? -27.235 -21.480 22.175 1.00 89.50 88 LYS A CA 1
ATOM 664 C C . LYS A 1 88 ? -28.274 -21.606 23.298 1.00 89.50 88 LYS A C 1
ATOM 666 O O . LYS A 1 88 ? -28.828 -22.679 23.498 1.00 89.50 88 LYS A O 1
ATOM 671 N N . GLY A 1 89 ? -28.531 -20.502 24.001 1.00 89.00 89 GLY A N 1
ATOM 672 C CA . GLY A 1 89 ? -29.449 -20.457 25.146 1.00 89.00 89 GLY A CA 1
ATOM 673 C C . GLY A 1 89 ? -28.852 -20.937 26.476 1.00 89.00 89 GLY A C 1
ATOM 674 O O . GLY A 1 89 ? -29.539 -20.872 27.489 1.00 89.00 89 GLY A O 1
ATOM 675 N N . GLY A 1 90 ? -27.596 -21.392 26.488 1.00 93.06 90 GLY A N 1
ATOM 676 C CA . GLY A 1 90 ? -26.877 -21.796 27.695 1.00 93.06 90 GLY A CA 1
ATOM 677 C C . GLY A 1 90 ? -26.088 -20.661 28.353 1.00 93.06 90 GLY A C 1
ATOM 678 O O . GLY A 1 90 ? -25.969 -19.559 27.811 1.00 93.06 90 GLY A O 1
ATOM 679 N N . CYS A 1 91 ? -25.505 -20.963 29.514 1.00 95.25 91 CYS A N 1
ATOM 680 C CA . CYS A 1 91 ? -24.601 -20.083 30.249 1.00 95.25 91 CYS A CA 1
ATOM 681 C C . CYS A 1 91 ? -23.183 -20.665 30.341 1.00 95.25 91 CYS A C 1
ATOM 683 O O . CYS A 1 91 ? -22.968 -21.862 30.148 1.00 95.25 91 CYS A O 1
ATOM 685 N N . VAL A 1 92 ? -22.200 -19.806 30.600 1.00 96.31 92 VAL A N 1
ATOM 686 C CA . VAL A 1 92 ? -20.813 -20.225 30.823 1.00 96.31 92 VAL A CA 1
ATOM 687 C C . VAL A 1 92 ? -20.661 -20.953 32.158 1.00 96.31 92 VAL A C 1
ATOM 689 O O . VAL A 1 92 ? -21.235 -20.555 33.170 1.00 96.31 92 VAL A O 1
ATOM 692 N N . THR A 1 93 ? -19.821 -21.984 32.180 1.00 93.62 93 THR A N 1
ATOM 693 C CA . THR A 1 93 ? -19.514 -22.745 33.396 1.00 93.62 93 THR A CA 1
ATOM 694 C C . THR A 1 93 ? -18.348 -22.100 34.139 1.00 93.62 93 THR A C 1
ATOM 696 O O . THR A 1 93 ? -17.207 -22.538 34.022 1.00 93.62 93 THR A O 1
ATOM 699 N N . THR A 1 94 ? -18.619 -21.017 34.870 1.00 94.62 94 THR A N 1
ATOM 700 C CA . THR A 1 94 ? -17.610 -20.322 35.696 1.00 94.62 94 THR A CA 1
ATOM 701 C C . THR A 1 94 ? -17.790 -20.563 37.195 1.00 94.62 94 THR A C 1
ATOM 703 O O . THR A 1 94 ? -17.017 -20.027 37.979 1.00 94.62 94 THR A O 1
ATOM 706 N N . GLY A 1 95 ? -18.812 -21.318 37.613 1.00 94.19 95 GLY A N 1
ATOM 707 C CA . GLY A 1 95 ? -19.105 -21.594 39.028 1.00 94.19 95 GLY A CA 1
ATOM 708 C C . GLY A 1 95 ? -19.712 -20.420 39.807 1.00 94.19 95 GLY A C 1
ATOM 709 O O . GLY A 1 95 ? -19.828 -20.501 41.022 1.00 94.19 95 GLY A O 1
ATOM 710 N N . HIS A 1 96 ? -20.090 -19.335 39.127 1.00 96.31 96 HIS A N 1
ATOM 711 C CA . HIS A 1 96 ? -20.676 -18.152 39.757 1.00 96.31 96 HIS A CA 1
ATOM 712 C C . HIS A 1 96 ? -22.206 -18.262 39.828 1.00 96.31 96 HIS A C 1
ATOM 714 O O . HIS A 1 96 ? -22.838 -18.747 38.886 1.00 96.31 96 HIS A O 1
ATOM 720 N N . ASP A 1 97 ? -22.803 -17.744 40.903 1.00 97.44 97 ASP A N 1
ATOM 721 C CA . ASP A 1 97 ? -24.247 -17.515 40.986 1.00 97.44 97 ASP A CA 1
ATOM 722 C C . ASP A 1 97 ? -24.610 -16.215 40.259 1.00 97.44 97 ASP A C 1
ATOM 724 O O . ASP A 1 97 ? -24.531 -15.117 40.809 1.00 97.44 97 ASP A O 1
ATOM 728 N N . PHE A 1 98 ? -25.044 -16.337 39.005 1.00 97.88 98 PHE A N 1
ATOM 729 C CA . PHE A 1 98 ? -25.401 -15.182 38.181 1.00 97.88 98 PHE A CA 1
ATOM 730 C C . PHE A 1 98 ? -26.625 -14.402 38.674 1.00 97.88 98 PHE A C 1
ATOM 732 O O . PHE A 1 98 ? -26.908 -13.343 38.111 1.00 97.88 98 PHE A O 1
ATOM 739 N N . THR A 1 99 ? -27.341 -14.883 39.695 1.00 97.81 99 THR A N 1
ATOM 740 C CA . THR A 1 99 ? -28.486 -14.184 40.291 1.00 97.81 99 THR A CA 1
ATOM 741 C C . THR A 1 99 ? -28.093 -13.244 41.434 1.00 97.81 99 THR A C 1
ATOM 743 O O . THR A 1 99 ? -28.911 -12.389 41.811 1.00 97.81 99 THR A O 1
ATOM 746 N N . ALA A 1 100 ? -26.857 -13.354 41.938 1.00 98.19 100 ALA A N 1
ATOM 747 C CA . ALA A 1 100 ? -26.342 -12.558 43.044 1.00 98.19 100 ALA A CA 1
ATOM 748 C C . ALA A 1 100 ? -26.299 -11.056 42.708 1.00 98.19 100 ALA A C 1
ATOM 750 O O . ALA A 1 100 ? -25.864 -10.634 41.632 1.00 98.19 100 ALA A O 1
ATOM 751 N N . LEU A 1 101 ? -26.780 -10.245 43.653 1.00 98.19 101 LEU A N 1
ATOM 752 C CA . LEU A 1 101 ? -26.818 -8.785 43.560 1.00 98.19 101 LEU A CA 1
ATOM 753 C C . LEU A 1 101 ? -25.512 -8.187 44.076 1.00 98.19 101 LEU A C 1
ATOM 755 O O . LEU A 1 101 ? -24.923 -8.731 45.001 1.00 98.19 101 LEU A O 1
ATOM 759 N N . ASN A 1 102 ? -25.100 -7.042 43.532 1.00 97.25 102 ASN A N 1
ATOM 760 C CA . ASN A 1 102 ? -23.911 -6.304 43.974 1.00 97.25 102 ASN A CA 1
ATOM 761 C C . ASN A 1 102 ? -22.589 -7.086 43.893 1.00 97.25 102 ASN A C 1
ATOM 763 O O . ASN A 1 102 ? -21.627 -6.724 44.557 1.00 97.25 102 ASN A O 1
ATOM 767 N N . VAL A 1 103 ? -22.526 -8.137 43.072 1.00 97.62 103 VAL A N 1
ATOM 768 C CA . VAL A 1 103 ? -21.298 -8.907 42.844 1.00 97.62 103 VAL A CA 1
ATOM 769 C C . VAL A 1 103 ? -20.875 -8.761 41.391 1.00 97.62 103 VAL A C 1
ATOM 771 O O . VAL A 1 103 ? -21.647 -9.048 40.468 1.00 97.62 103 VAL A O 1
ATOM 774 N N . GLN A 1 104 ? -19.637 -8.320 41.185 1.00 97.69 104 GLN A N 1
ATOM 775 C CA . GLN A 1 104 ? -19.030 -8.295 39.866 1.00 97.69 104 GLN A CA 1
ATOM 776 C C . GLN A 1 104 ? -18.649 -9.718 39.433 1.00 97.69 104 GLN A C 1
ATOM 778 O O . GLN A 1 104 ? -17.954 -10.438 40.142 1.00 97.69 104 GLN A O 1
ATOM 783 N N . MET A 1 105 ? -19.107 -10.134 38.254 1.00 98.06 105 MET A N 1
ATOM 784 C CA . MET A 1 105 ? -18.944 -11.498 37.748 1.00 98.06 105 MET A CA 1
ATOM 785 C C . MET A 1 105 ? -18.691 -11.509 36.235 1.00 98.06 105 MET A C 1
ATOM 787 O O . MET A 1 105 ? -19.013 -10.536 35.546 1.00 98.06 105 MET A O 1
ATOM 791 N N . PRO A 1 106 ? -18.202 -12.620 35.660 1.00 98.31 106 PRO A N 1
ATOM 792 C CA . PRO A 1 106 ? -18.271 -12.837 34.220 1.00 98.31 106 PRO A CA 1
ATOM 793 C C . PRO A 1 106 ? -19.713 -12.726 33.707 1.00 98.31 106 PRO A C 1
ATOM 795 O O . PRO A 1 106 ? -20.665 -13.102 34.387 1.00 98.31 106 PRO A O 1
ATOM 798 N N . HIS A 1 107 ? -19.911 -12.245 32.480 1.00 98.12 107 HIS A N 1
ATOM 799 C CA . HIS A 1 107 ? -21.248 -12.236 31.890 1.00 98.12 107 HIS A CA 1
ATOM 800 C C . HIS A 1 107 ? -21.706 -13.675 31.580 1.00 98.12 107 HIS A C 1
ATOM 802 O O . HIS A 1 107 ? -21.000 -14.376 30.851 1.00 98.12 107 HIS A O 1
ATOM 808 N N . PRO A 1 108 ? -22.928 -14.100 31.967 1.00 97.31 108 PRO A N 1
ATOM 809 C CA . PRO A 1 108 ? -23.378 -15.490 31.809 1.00 97.31 108 PRO A CA 1
ATOM 810 C C . PRO A 1 108 ? -23.375 -16.027 30.370 1.00 97.31 108 PRO A C 1
ATOM 812 O O . PRO A 1 108 ? -23.315 -17.232 30.172 1.00 97.31 108 PRO A O 1
ATOM 815 N N . VAL A 1 109 ? -23.424 -15.158 29.358 1.00 97.00 109 VAL A N 1
ATOM 816 C CA . VAL A 1 109 ? -23.540 -15.516 27.936 1.00 97.00 109 VAL A CA 1
ATOM 817 C C . VAL A 1 109 ? -22.330 -15.021 27.142 1.00 97.00 109 VAL A C 1
ATOM 819 O O . VAL A 1 109 ? -21.853 -15.719 26.249 1.00 97.00 109 VAL A O 1
ATOM 822 N N . TYR A 1 110 ? -21.802 -13.836 27.470 1.00 97.00 110 TYR A N 1
ATOM 823 C CA . TYR A 1 110 ? -20.738 -13.173 26.705 1.00 97.00 110 TYR A CA 1
ATOM 824 C C . TYR A 1 110 ? -19.356 -13.175 27.382 1.00 97.00 110 TYR A C 1
ATOM 826 O O . TYR A 1 110 ? -18.418 -12.580 26.847 1.00 97.00 110 TYR A O 1
ATOM 834 N N . ALA A 1 111 ? -19.168 -13.874 28.506 1.00 97.69 111 ALA A N 1
ATOM 835 C CA . ALA A 1 111 ? -17.858 -13.993 29.159 1.00 97.69 111 ALA A CA 1
ATOM 836 C C . ALA A 1 111 ? -16.760 -14.555 28.236 1.00 97.69 111 ALA A C 1
ATOM 838 O O . ALA A 1 111 ? -15.626 -14.085 28.270 1.00 97.69 111 ALA A O 1
ATOM 839 N N . TRP A 1 112 ? -17.095 -15.477 27.325 1.00 97.25 112 TRP A N 1
ATOM 840 C CA . TRP A 1 112 ? -16.155 -15.989 26.314 1.00 97.25 112 TRP A CA 1
ATOM 841 C C . TRP A 1 112 ? -15.629 -14.895 25.360 1.00 97.25 112 TRP A C 1
ATOM 843 O O . TRP A 1 112 ? -14.547 -15.026 24.791 1.00 97.25 112 TRP A O 1
ATOM 853 N N . MET A 1 113 ? -16.356 -13.780 25.218 1.00 96.81 113 MET A N 1
ATOM 854 C CA . MET A 1 113 ? -15.921 -12.590 24.475 1.00 96.81 113 MET A CA 1
ATOM 855 C C . MET A 1 113 ? -15.179 -11.576 25.363 1.00 96.81 113 MET A C 1
ATOM 857 O O . MET A 1 113 ? -14.572 -10.643 24.841 1.00 96.81 113 MET A O 1
ATOM 861 N N . GLY A 1 114 ? -15.140 -11.775 26.683 1.00 97.12 114 GLY A N 1
ATOM 862 C CA . GLY A 1 114 ? -14.539 -10.857 27.656 1.00 97.12 114 GLY A CA 1
ATOM 863 C C . GLY A 1 114 ? -15.523 -9.876 28.296 1.00 97.12 114 GLY A C 1
ATOM 864 O O . GLY A 1 114 ? -15.115 -8.792 28.695 1.00 97.12 114 GLY A O 1
ATOM 865 N N . TRP A 1 115 ? -16.812 -10.213 28.361 1.00 98.19 115 TRP A N 1
ATOM 866 C CA . TRP A 1 115 ? -17.805 -9.373 29.036 1.00 98.19 115 TRP A CA 1
ATOM 867 C C . TRP A 1 115 ? -17.949 -9.732 30.510 1.00 98.19 115 TRP A C 1
ATOM 869 O O . TRP A 1 115 ? -17.966 -10.912 30.865 1.00 98.19 115 TRP A O 1
ATOM 879 N N . ALA A 1 116 ? -18.126 -8.708 31.337 1.00 98.31 116 ALA A N 1
ATOM 880 C CA . ALA A 1 116 ? -18.445 -8.811 32.755 1.00 98.31 116 ALA A CA 1
ATOM 881 C C . ALA A 1 116 ? -19.830 -8.226 33.043 1.00 98.31 116 ALA A C 1
ATOM 883 O O . ALA A 1 116 ? -20.397 -7.518 32.205 1.00 98.31 116 ALA A O 1
ATOM 884 N N . GLN A 1 117 ? -20.372 -8.526 34.218 1.00 98.44 117 GLN A N 1
ATOM 885 C CA . GLN A 1 117 ? -21.657 -8.027 34.677 1.00 98.44 117 GLN A CA 1
ATOM 886 C C . GLN A 1 117 ? -21.709 -7.806 36.189 1.00 98.44 117 GLN A C 1
ATOM 888 O O . GLN A 1 117 ? -20.975 -8.441 36.940 1.00 98.44 117 GLN A O 1
ATOM 893 N N . ILE A 1 118 ? -22.640 -6.964 36.618 1.00 98.62 118 ILE A N 1
ATOM 894 C CA . ILE A 1 118 ? -23.070 -6.811 38.010 1.00 98.62 118 ILE A CA 1
ATOM 895 C C . ILE A 1 118 ? -24.576 -6.543 38.027 1.00 98.62 118 ILE A C 1
ATOM 897 O O . ILE A 1 118 ? -25.097 -5.841 37.152 1.00 98.62 118 ILE A O 1
ATOM 901 N N . LEU A 1 119 ? -25.288 -7.120 38.996 1.00 98.62 119 LEU A N 1
ATOM 902 C CA . LEU A 1 119 ? -26.725 -6.899 39.157 1.00 98.62 119 LEU A CA 1
ATOM 903 C C . LEU A 1 119 ? -27.000 -5.824 40.208 1.00 98.62 119 LEU A C 1
ATOM 905 O O . LEU A 1 119 ? -26.519 -5.932 41.332 1.00 98.62 119 LEU A O 1
ATOM 909 N N . SER A 1 120 ? -27.793 -4.820 39.834 1.00 98.06 120 SER A N 1
ATOM 910 C CA . SER A 1 120 ? -28.274 -3.717 40.674 1.00 98.06 120 SER A CA 1
ATOM 911 C C . SER A 1 120 ? -27.211 -3.137 41.618 1.00 98.06 120 SER A C 1
ATOM 913 O O . SER A 1 120 ? -27.416 -3.173 42.834 1.00 98.06 120 SER A O 1
ATOM 915 N N . PRO A 1 121 ? -26.082 -2.618 41.088 1.00 98.12 121 PRO A N 1
ATOM 916 C CA . PRO A 1 121 ? -24.998 -2.110 41.919 1.00 98.12 121 PRO A CA 1
ATOM 917 C C . PRO A 1 121 ? -25.461 -0.972 42.843 1.00 98.12 121 PRO A C 1
ATOM 919 O O . PRO A 1 121 ? -26.231 -0.078 42.461 1.00 98.12 121 PRO A O 1
ATOM 922 N N . SER A 1 122 ? -24.958 -1.000 44.073 1.00 97.88 122 SER A N 1
ATOM 923 C CA . SER A 1 122 ? -24.970 0.112 45.012 1.00 97.88 122 SER A CA 1
ATOM 924 C C . SER A 1 122 ? -24.115 1.258 44.463 1.00 97.88 122 SER A C 1
ATOM 926 O O . SER A 1 122 ? -23.385 1.091 43.487 1.00 97.88 122 SER A O 1
ATOM 928 N N . ARG A 1 123 ? -24.197 2.438 45.088 1.00 97.62 123 ARG A N 1
ATOM 929 C CA . ARG A 1 123 ? -23.328 3.571 44.731 1.00 97.62 123 ARG A CA 1
ATOM 930 C C . ARG A 1 123 ? -21.850 3.194 44.836 1.00 97.62 123 ARG A C 1
ATOM 932 O O . ARG A 1 123 ? -21.114 3.392 43.883 1.00 97.62 123 ARG A O 1
ATOM 939 N N . GLU A 1 124 ? -21.465 2.572 45.942 1.00 97.88 124 GLU A N 1
ATOM 940 C CA . GLU A 1 124 ? -20.093 2.122 46.186 1.00 97.88 124 GLU A CA 1
ATOM 941 C C . GLU A 1 124 ? -19.601 1.144 45.107 1.00 97.88 124 GLU A C 1
ATOM 943 O O . GLU A 1 124 ? -18.569 1.377 44.486 1.00 97.88 124 GLU A O 1
ATOM 948 N N . GLN A 1 125 ? -20.388 0.106 44.802 1.00 97.69 125 GLN A N 1
ATOM 949 C CA . GLN A 1 125 ? -20.030 -0.876 43.773 1.00 97.69 125 GLN A CA 1
ATOM 950 C C . GLN A 1 125 ? -20.020 -0.277 42.363 1.00 97.69 125 GLN A C 1
ATOM 952 O O . GLN A 1 125 ? -19.225 -0.672 41.512 1.00 97.69 125 GLN A O 1
ATOM 957 N N . PHE A 1 126 ? -20.896 0.690 42.089 1.00 98.31 126 PHE A N 1
ATOM 958 C CA . PHE A 1 126 ? -20.876 1.404 40.820 1.00 98.31 126 PHE A CA 1
ATOM 959 C C . PHE A 1 126 ? -19.616 2.265 40.667 1.00 98.31 126 PHE A C 1
ATOM 961 O O . PHE A 1 126 ? -19.007 2.260 39.597 1.00 98.31 126 PHE A O 1
ATOM 968 N N . ASP A 1 127 ? -19.208 2.967 41.724 1.00 97.88 127 ASP A N 1
ATOM 969 C CA . ASP A 1 127 ? -17.994 3.780 41.718 1.00 97.88 127 ASP A CA 1
ATOM 970 C C . ASP A 1 127 ? -16.740 2.892 41.558 1.00 97.88 127 ASP A C 1
ATOM 972 O O . ASP A 1 127 ? -15.831 3.250 40.806 1.00 97.88 127 ASP A O 1
ATOM 976 N N . GLU A 1 128 ? -16.730 1.695 42.161 1.00 97.44 128 GLU A N 1
ATOM 977 C CA . GLU A 1 128 ? -15.654 0.699 42.031 1.00 97.44 128 GLU A CA 1
ATOM 978 C C . GLU A 1 128 ? -15.502 0.163 40.597 1.00 97.44 128 GLU A C 1
ATOM 980 O O . GLU A 1 128 ? -14.388 0.071 40.078 1.00 97.44 128 GLU A O 1
ATOM 985 N N . ILE A 1 129 ? -16.606 -0.150 39.907 1.00 97.69 129 ILE A N 1
ATOM 986 C CA . ILE A 1 129 ? -16.552 -0.639 38.516 1.00 97.69 129 ILE A CA 1
ATOM 987 C C . ILE A 1 129 ? -16.418 0.490 37.485 1.00 97.69 129 ILE A C 1
ATOM 989 O O . ILE A 1 129 ? -16.169 0.215 36.306 1.00 97.69 129 ILE A O 1
ATOM 993 N N . PHE A 1 130 ? -16.604 1.755 37.872 1.00 97.81 130 PHE A N 1
ATOM 994 C CA . PHE A 1 130 ? -16.601 2.886 36.942 1.00 97.81 130 PHE A CA 1
ATOM 995 C C . PHE A 1 130 ? -15.311 3.000 36.104 1.00 97.81 130 PHE A C 1
ATOM 997 O O . PHE A 1 130 ? -15.420 3.248 34.898 1.00 97.81 130 PHE A O 1
ATOM 1004 N N . PRO A 1 131 ? -14.096 2.759 36.646 1.00 97.69 131 PRO A N 1
ATOM 1005 C CA . PRO A 1 131 ? -12.869 2.704 35.849 1.00 97.69 131 PRO A CA 1
ATOM 1006 C C . PRO A 1 131 ? -12.918 1.678 34.706 1.00 97.69 131 PRO A C 1
ATOM 1008 O O . PRO A 1 131 ? -12.393 1.941 33.626 1.00 97.69 131 PRO A O 1
ATOM 1011 N N . LEU A 1 132 ? -13.607 0.547 34.888 1.00 98.25 132 LEU A N 1
ATOM 1012 C CA . LEU A 1 132 ? -13.781 -0.464 33.838 1.00 98.25 132 LEU A CA 1
ATOM 1013 C C . LEU A 1 132 ? -14.753 0.010 32.751 1.00 98.25 132 LEU A C 1
ATOM 1015 O O . LEU A 1 132 ? -14.563 -0.283 31.570 1.00 98.25 132 LEU A O 1
ATOM 1019 N N . ILE A 1 133 ? -15.777 0.786 33.125 1.00 98.31 133 ILE A N 1
ATOM 1020 C CA . ILE A 1 133 ? -16.661 1.456 32.159 1.00 98.31 133 ILE A CA 1
ATOM 1021 C C . ILE A 1 133 ? -15.867 2.505 31.367 1.00 98.31 133 ILE A C 1
ATOM 1023 O O . ILE A 1 133 ? -16.018 2.588 30.147 1.00 98.31 133 ILE A O 1
ATOM 1027 N N . ALA A 1 134 ? -14.996 3.269 32.032 1.00 97.69 134 ALA A N 1
ATOM 1028 C CA . ALA A 1 134 ? -14.124 4.253 31.392 1.00 97.69 134 ALA A CA 1
ATOM 1029 C C . ALA A 1 134 ? -13.140 3.602 30.406 1.00 97.69 134 ALA A C 1
ATOM 1031 O O . ALA A 1 134 ? -12.947 4.103 29.295 1.00 97.69 134 ALA A O 1
ATOM 1032 N N . GLU A 1 135 ? -12.554 2.461 30.772 1.00 97.31 135 GLU A N 1
ATOM 1033 C CA . GLU A 1 135 ? -11.711 1.662 29.881 1.00 97.31 135 GLU A CA 1
ATOM 1034 C C . GLU A 1 135 ? -12.502 1.166 28.661 1.00 97.31 135 GLU A C 1
ATOM 1036 O O . GLU A 1 135 ? -12.079 1.364 27.518 1.00 97.31 135 GLU A O 1
ATOM 1041 N N . ALA A 1 136 ? -13.682 0.578 28.881 1.00 97.75 136 ALA A N 1
ATOM 1042 C CA . ALA A 1 136 ? -14.547 0.097 27.807 1.00 97.75 136 ALA A CA 1
ATOM 1043 C C . ALA A 1 136 ? -14.966 1.232 26.855 1.00 97.75 136 ALA A C 1
ATOM 1045 O O . ALA A 1 136 ? -14.979 1.048 25.633 1.00 97.75 136 ALA A O 1
ATOM 1046 N N . HIS A 1 137 ? -15.249 2.420 27.397 1.00 97.69 137 HIS A N 1
ATOM 1047 C CA . HIS A 1 137 ? -15.516 3.627 26.621 1.00 97.69 137 HIS A CA 1
ATOM 1048 C C . HIS A 1 137 ? -14.291 4.050 25.797 1.00 97.69 137 HIS A C 1
ATOM 1050 O O . HIS A 1 137 ? -14.416 4.243 24.590 1.00 97.69 137 HIS A O 1
ATOM 1056 N N . THR A 1 138 ? -13.099 4.124 26.394 1.00 96.81 138 THR A N 1
ATOM 1057 C CA . THR A 1 138 ? -11.850 4.447 25.676 1.00 96.81 138 THR A CA 1
ATOM 1058 C C . THR A 1 138 ? -11.603 3.476 24.518 1.00 96.81 138 THR A C 1
ATOM 1060 O O . THR A 1 138 ? -11.386 3.900 23.381 1.00 96.81 138 THR A O 1
ATOM 1063 N N . ALA A 1 139 ? -11.765 2.171 24.745 1.00 94.75 139 ALA A N 1
ATOM 1064 C CA . ALA A 1 139 ? -11.658 1.168 23.688 1.00 94.75 139 ALA A CA 1
ATOM 1065 C C . ALA A 1 139 ? -12.724 1.354 22.587 1.00 94.75 139 ALA A C 1
ATOM 1067 O O . ALA A 1 139 ? -12.479 1.062 21.409 1.00 94.75 139 ALA A O 1
ATOM 1068 N N . ALA A 1 140 ? -13.919 1.833 22.940 1.00 96.06 140 ALA A N 1
ATOM 1069 C CA . ALA A 1 140 ? -14.961 2.172 21.977 1.00 96.06 140 ALA A CA 1
ATOM 1070 C C . ALA A 1 140 ? -14.604 3.408 21.143 1.00 96.06 140 ALA A C 1
ATOM 1072 O O . ALA A 1 140 ? -14.807 3.375 19.928 1.00 96.06 140 ALA A O 1
ATOM 1073 N N . VAL A 1 141 ? -14.013 4.440 21.755 1.00 94.94 141 VAL A N 1
ATOM 1074 C CA . VAL A 1 141 ? -13.486 5.638 21.081 1.00 94.94 141 VAL A CA 1
ATOM 1075 C C . VAL A 1 141 ? -12.411 5.256 20.067 1.00 94.94 141 VAL A C 1
ATOM 1077 O O . VAL A 1 141 ? -12.499 5.624 18.896 1.00 94.94 141 VAL A O 1
ATOM 1080 N N . GLU A 1 142 ? -11.428 4.450 20.463 1.00 93.50 142 GLU A N 1
ATOM 1081 C CA . GLU A 1 142 ? -10.357 3.995 19.570 1.00 93.50 142 GLU A CA 1
ATOM 1082 C C . GLU A 1 142 ? -10.901 3.208 18.370 1.00 93.50 142 GLU A C 1
ATOM 1084 O O . GLU A 1 142 ? -10.550 3.462 17.210 1.00 93.50 142 GLU A O 1
ATOM 1089 N N . LYS A 1 143 ? -11.815 2.265 18.631 1.00 94.12 143 LYS A N 1
ATOM 1090 C CA . LYS A 1 143 ? -12.492 1.490 17.582 1.00 94.12 143 LYS A CA 1
ATOM 1091 C C . LYS A 1 143 ? -13.342 2.385 16.684 1.00 94.12 143 LYS A C 1
ATOM 1093 O O . LYS A 1 143 ? -13.368 2.158 15.472 1.00 94.12 143 LYS A O 1
ATOM 1098 N N . PHE A 1 144 ? -14.024 3.382 17.244 1.00 93.94 144 PHE A N 1
ATOM 1099 C CA . PHE A 1 144 ? -14.819 4.347 16.493 1.00 93.94 144 PHE A CA 1
ATOM 1100 C C . PHE A 1 144 ? -13.926 5.164 15.570 1.00 93.94 144 PHE A C 1
ATOM 1102 O O . PHE A 1 144 ? -14.180 5.176 14.372 1.00 93.94 144 PHE A O 1
ATOM 1109 N N . ASN A 1 145 ? -12.834 5.738 16.075 1.00 88.19 145 ASN A N 1
ATOM 1110 C CA . ASN A 1 145 ? -11.883 6.520 15.284 1.00 88.19 145 ASN A CA 1
ATOM 1111 C C . ASN A 1 145 ? -11.292 5.686 14.139 1.00 88.19 145 ASN A C 1
ATOM 1113 O O . ASN A 1 145 ? -11.190 6.146 12.999 1.00 88.19 145 ASN A O 1
ATOM 1117 N N . LYS A 1 146 ? -10.983 4.408 14.398 1.00 89.06 146 LYS A N 1
ATOM 1118 C CA . LYS A 1 146 ? -10.538 3.472 13.357 1.00 89.06 146 LYS A CA 1
ATOM 1119 C C . LYS A 1 146 ? -11.617 3.234 12.294 1.00 89.06 146 LYS A C 1
ATOM 1121 O O . LYS A 1 146 ? -11.297 3.256 11.107 1.00 89.06 146 LYS A O 1
ATOM 1126 N N . LYS A 1 147 ? -12.877 3.019 12.691 1.00 87.44 147 LYS A N 1
ATOM 1127 C CA . LYS A 1 147 ? -14.014 2.830 11.770 1.00 87.44 147 LYS A CA 1
ATOM 1128 C C . LYS A 1 147 ? -14.365 4.104 11.007 1.00 87.44 147 LYS A C 1
ATOM 1130 O O . LYS A 1 147 ? -14.631 4.026 9.815 1.00 87.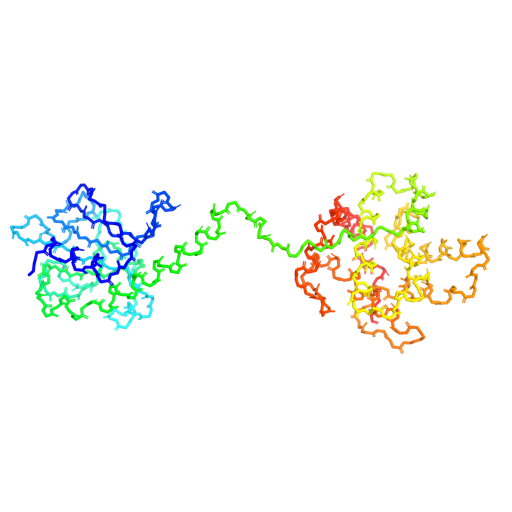44 147 LYS A O 1
ATOM 1135 N N . GLN A 1 148 ? -14.329 5.266 11.647 1.00 78.81 148 GLN A N 1
ATOM 1136 C CA . GLN A 1 148 ? -14.553 6.563 11.020 1.00 78.81 148 GLN A CA 1
ATOM 1137 C C . GLN A 1 148 ? -13.496 6.816 9.939 1.00 78.81 148 GLN A C 1
ATOM 1139 O O . GLN A 1 148 ? -13.840 7.099 8.800 1.00 78.81 148 GLN A O 1
ATOM 1144 N N . ARG A 1 149 ? -12.212 6.575 10.236 1.00 76.69 149 ARG A N 1
ATOM 1145 C CA . ARG A 1 149 ? -11.128 6.672 9.243 1.00 76.69 149 ARG A CA 1
ATOM 1146 C C . ARG A 1 149 ? -11.327 5.755 8.029 1.00 76.69 149 ARG A C 1
ATOM 1148 O O . ARG A 1 149 ? -10.879 6.092 6.939 1.00 76.69 149 ARG A O 1
ATOM 1155 N N . LEU A 1 150 ? -11.949 4.592 8.226 1.00 71.06 150 LEU A N 1
ATOM 1156 C CA . LEU A 1 150 ? -12.238 3.619 7.166 1.00 71.06 150 LEU A CA 1
ATOM 1157 C C . LEU A 1 150 ? -13.546 3.905 6.406 1.00 71.06 150 LEU A C 1
ATOM 1159 O O . LEU A 1 150 ? -13.666 3.482 5.262 1.00 71.06 150 LEU A O 1
ATOM 1163 N N . SER A 1 151 ? -14.518 4.567 7.045 1.00 61.97 151 SER A N 1
ATOM 1164 C CA . SER A 1 151 ? -15.856 4.866 6.501 1.00 61.97 151 SER A CA 1
ATOM 1165 C C . SER A 1 151 ? -15.963 6.252 5.878 1.00 61.97 151 SER A C 1
ATOM 1167 O O . SER A 1 151 ? -16.846 6.480 5.054 1.00 61.97 151 SER A O 1
ATOM 1169 N N . LEU A 1 152 ? -15.044 7.164 6.206 1.00 51.06 152 LEU A N 1
ATOM 1170 C CA . LEU A 1 152 ? -14.810 8.331 5.375 1.00 51.06 152 LEU A CA 1
ATOM 1171 C C . LEU A 1 152 ? -14.474 7.818 3.962 1.00 51.06 152 LEU A C 1
ATOM 1173 O O . LEU A 1 152 ? -13.550 7.001 3.836 1.00 51.06 152 LEU A O 1
ATOM 1177 N N . PRO A 1 153 ? -15.148 8.291 2.887 1.00 46.75 153 PRO A N 1
ATOM 1178 C CA . PRO A 1 153 ? -14.558 8.167 1.556 1.00 46.75 153 PRO A CA 1
ATOM 1179 C C . PRO A 1 153 ? -13.135 8.687 1.700 1.00 46.75 153 PRO A C 1
ATOM 1181 O O . PRO A 1 153 ? -12.973 9.667 2.428 1.00 46.75 153 PRO A O 1
ATOM 1184 N N . LYS A 1 154 ? -12.118 8.025 1.117 1.00 47.94 154 LYS A N 1
ATOM 1185 C CA . LYS A 1 154 ? -10.725 8.505 1.174 1.00 47.94 154 LYS A CA 1
ATOM 1186 C C . LYS A 1 154 ? -10.755 9.986 0.821 1.00 47.94 154 LYS A C 1
ATOM 1188 O O . LYS A 1 154 ? -10.770 10.332 -0.360 1.00 47.94 154 LYS A O 1
ATOM 1193 N N . ARG A 1 155 ? -10.815 10.857 1.833 1.00 42.25 155 ARG A N 1
ATOM 1194 C CA . ARG A 1 155 ? -10.774 12.284 1.615 1.00 42.25 155 ARG A CA 1
ATOM 1195 C C . ARG A 1 155 ? -9.403 12.403 0.992 1.00 42.25 155 ARG A C 1
ATOM 1197 O O . ARG A 1 155 ? -8.407 11.931 1.558 1.00 42.25 155 ARG A O 1
ATOM 1204 N N . LYS A 1 156 ? -9.369 12.960 -0.216 1.00 42.78 156 LYS A N 1
ATOM 1205 C CA . LYS A 1 156 ? -8.289 13.861 -0.560 1.00 42.78 156 LYS A CA 1
ATOM 1206 C C . LYS A 1 156 ? -8.219 14.792 0.654 1.00 42.78 156 LYS A C 1
ATOM 1208 O O . LYS A 1 156 ? -8.950 15.765 0.731 1.00 42.78 156 LYS A O 1
ATOM 1213 N N . LEU A 1 157 ? -7.444 14.401 1.674 1.00 41.22 157 LEU A N 1
ATOM 1214 C CA . LEU A 1 157 ? -6.741 15.363 2.494 1.00 41.22 157 LEU A CA 1
ATOM 1215 C C . LEU A 1 157 ? -6.209 16.344 1.463 1.00 41.22 157 LEU A C 1
ATOM 1217 O O . LEU A 1 157 ? -5.801 15.882 0.384 1.00 41.22 157 LEU A O 1
ATOM 1221 N N . ASP A 1 158 ? -6.241 17.630 1.765 1.00 43.72 158 ASP A N 1
ATOM 1222 C CA . ASP A 1 158 ? -5.379 18.592 1.102 1.00 43.72 158 ASP A CA 1
ATOM 1223 C C . ASP A 1 158 ? -3.948 18.075 1.278 1.00 43.72 158 ASP A C 1
ATOM 1225 O O . ASP A 1 158 ? -3.213 18.387 2.209 1.00 43.72 158 ASP A O 1
ATOM 1229 N N . ARG A 1 159 ? -3.605 17.106 0.430 1.00 43.88 159 ARG A N 1
ATOM 1230 C CA . ARG A 1 159 ? -2.271 16.660 0.169 1.00 43.88 159 ARG A CA 1
ATOM 1231 C C . ARG A 1 159 ? -1.667 17.925 -0.393 1.00 43.88 159 ARG A C 1
ATOM 1233 O O . ARG A 1 159 ? -2.325 18.550 -1.235 1.00 43.88 159 ARG A O 1
ATOM 1240 N N . PRO A 1 160 ? -0.441 18.283 0.002 1.00 41.72 160 PRO A N 1
ATOM 1241 C CA . PRO A 1 160 ? 0.324 19.138 -0.880 1.00 41.72 160 PRO A CA 1
ATOM 1242 C C . PRO A 1 160 ? 0.137 18.540 -2.274 1.00 41.72 160 PRO A C 1
ATOM 1244 O O . PRO A 1 160 ? 0.346 17.332 -2.454 1.00 41.72 160 PRO A O 1
ATOM 1247 N N . ILE A 1 161 ? -0.443 19.322 -3.189 1.00 48.09 161 ILE A N 1
ATOM 1248 C CA . ILE A 1 161 ? -0.517 18.942 -4.589 1.00 48.09 161 ILE A CA 1
ATOM 1249 C C . ILE A 1 161 ? 0.952 18.783 -4.931 1.00 48.09 161 ILE A C 1
ATOM 1251 O O . ILE A 1 161 ? 1.658 19.775 -5.094 1.00 48.09 161 ILE A O 1
ATOM 1255 N N . MET A 1 162 ? 1.454 17.544 -4.888 1.00 56.25 162 MET A N 1
ATOM 1256 C CA . MET A 1 162 ? 2.767 17.287 -5.432 1.00 56.25 162 MET A CA 1
ATOM 1257 C C . MET A 1 162 ? 2.628 17.741 -6.877 1.00 56.25 162 MET A C 1
ATOM 1259 O O . MET A 1 162 ? 1.671 17.302 -7.534 1.00 56.25 162 MET A O 1
ATOM 1263 N N . PRO A 1 163 ? 3.466 18.689 -7.326 1.00 65.62 163 PRO A N 1
ATOM 1264 C CA . PRO A 1 163 ? 3.393 19.160 -8.694 1.00 65.62 163 PRO A CA 1
ATOM 1265 C C . PRO A 1 163 ? 3.392 17.937 -9.605 1.00 65.62 163 PRO A C 1
ATOM 1267 O O . PRO A 1 163 ? 4.038 16.932 -9.290 1.00 65.62 163 PRO A O 1
ATOM 1270 N N . ALA A 1 164 ? 2.600 17.997 -10.677 1.00 79.69 164 ALA A N 1
ATOM 1271 C CA . ALA A 1 164 ? 2.516 16.900 -11.626 1.00 79.69 164 ALA A CA 1
ATOM 1272 C C . ALA A 1 164 ? 3.940 16.504 -12.023 1.00 79.69 164 ALA A C 1
ATOM 1274 O O . ALA A 1 164 ? 4.696 17.325 -12.541 1.00 79.69 164 ALA A O 1
ATOM 1275 N N . LEU A 1 165 ? 4.318 15.264 -11.716 1.00 87.31 165 LEU A N 1
ATOM 1276 C CA . LEU A 1 165 ? 5.657 14.793 -12.018 1.00 87.31 165 LEU A CA 1
ATOM 1277 C C . LEU A 1 165 ? 5.819 14.742 -13.542 1.00 87.31 165 LEU A C 1
ATOM 1279 O O . LEU A 1 165 ? 4.926 14.215 -14.216 1.00 87.31 165 LEU A O 1
ATOM 1283 N N . PRO A 1 166 ? 6.905 15.295 -14.100 1.00 90.00 166 PRO A N 1
ATOM 1284 C CA . PRO A 1 166 ? 7.091 15.315 -15.541 1.00 90.00 166 PRO A CA 1
ATOM 1285 C C . PRO A 1 166 ? 7.261 13.894 -16.087 1.00 90.00 166 PRO A C 1
ATOM 1287 O O . PRO A 1 166 ? 7.707 12.979 -15.389 1.00 90.00 166 PRO A O 1
ATOM 1290 N N . LYS A 1 167 ? 6.899 13.720 -17.357 1.00 91.50 167 LYS A N 1
ATOM 1291 C CA . LYS A 1 167 ? 7.338 12.574 -18.158 1.00 91.50 167 LYS A CA 1
ATOM 1292 C C . LYS A 1 167 ? 8.732 12.851 -18.722 1.00 91.50 167 LYS A C 1
ATOM 1294 O O . LYS A 1 167 ? 9.183 13.996 -18.725 1.00 91.50 167 LYS A O 1
ATOM 1299 N N . PHE A 1 168 ? 9.390 11.812 -19.218 1.00 95.94 168 PHE A N 1
ATOM 1300 C CA . PHE A 1 168 ? 10.722 11.912 -19.803 1.00 95.94 168 PHE A CA 1
ATOM 1301 C C . PHE A 1 168 ? 10.619 11.757 -21.321 1.00 95.94 168 PHE A C 1
ATOM 1303 O O . PHE A 1 168 ? 10.439 10.646 -21.808 1.00 95.94 168 PHE A O 1
ATOM 1310 N N . ALA A 1 169 ? 10.731 12.862 -22.065 1.00 96.00 169 ALA A N 1
ATOM 1311 C CA . ALA A 1 169 ? 10.518 12.872 -23.518 1.00 96.00 169 ALA A CA 1
ATOM 1312 C C . ALA A 1 169 ? 11.429 11.884 -24.269 1.00 96.00 169 ALA A C 1
ATOM 1314 O O . ALA A 1 169 ? 10.951 11.155 -25.126 1.00 96.00 169 ALA A O 1
ATOM 1315 N N . LEU A 1 170 ? 12.706 11.795 -23.877 1.00 97.56 170 LEU A N 1
ATOM 1316 C CA . LEU A 1 170 ? 13.658 10.843 -24.460 1.00 97.56 170 LEU A CA 1
ATOM 1317 C C . LEU A 1 170 ? 13.242 9.379 -24.234 1.00 97.56 170 LEU A C 1
ATOM 1319 O O . LEU A 1 170 ? 13.386 8.545 -25.118 1.00 97.56 170 LEU A O 1
ATOM 1323 N N . VAL A 1 171 ? 12.699 9.059 -23.055 1.00 98.56 171 VAL A N 1
ATOM 1324 C CA . VAL A 1 171 ? 12.174 7.712 -22.773 1.00 98.56 171 VAL A CA 1
ATOM 1325 C C . VAL A 1 171 ? 10.949 7.445 -23.633 1.00 98.56 171 VAL A C 1
ATOM 1327 O O . VAL A 1 171 ? 10.826 6.371 -24.210 1.00 98.56 171 VAL A O 1
ATOM 1330 N N . ASP A 1 172 ? 10.043 8.419 -23.713 1.00 97.12 172 ASP A N 1
ATOM 1331 C CA . ASP A 1 172 ? 8.833 8.306 -24.516 1.00 97.12 172 ASP A CA 1
ATOM 1332 C C . ASP A 1 172 ? 9.179 8.018 -25.987 1.00 97.12 172 ASP A C 1
ATOM 1334 O O . ASP A 1 172 ? 8.641 7.056 -26.535 1.00 97.12 172 ASP A O 1
ATOM 1338 N N . GLU A 1 173 ? 10.135 8.762 -26.556 1.00 98.00 173 GLU A N 1
ATOM 1339 C CA . GLU A 1 173 ? 10.669 8.598 -27.915 1.00 98.00 173 GLU A CA 1
ATOM 1340 C C . GLU A 1 173 ? 11.268 7.204 -28.157 1.00 98.00 173 GLU A C 1
ATOM 1342 O O . GLU A 1 173 ? 10.879 6.523 -29.108 1.00 98.00 173 GLU A O 1
ATOM 1347 N N . ILE A 1 174 ? 12.164 6.740 -27.275 1.00 98.62 174 ILE A N 1
ATOM 1348 C CA . ILE A 1 174 ? 12.784 5.409 -27.389 1.00 98.62 174 ILE A CA 1
ATOM 1349 C C . ILE A 1 174 ? 11.724 4.303 -27.323 1.00 98.62 174 ILE A C 1
ATOM 1351 O O . ILE A 1 174 ? 11.767 3.343 -28.089 1.00 98.62 174 ILE A O 1
ATOM 1355 N N . LEU A 1 175 ? 10.759 4.408 -26.409 1.00 98.62 175 LEU A N 1
ATOM 1356 C CA . LEU A 1 175 ? 9.728 3.381 -26.269 1.00 98.62 175 LEU A CA 1
ATOM 1357 C C . LEU A 1 175 ? 8.713 3.416 -27.418 1.00 98.62 175 LEU A C 1
ATOM 1359 O O . LEU A 1 175 ? 8.209 2.363 -27.807 1.00 98.62 175 LEU A O 1
ATOM 1363 N N . ASP A 1 176 ? 8.437 4.593 -27.988 1.00 98.06 176 ASP A N 1
ATOM 1364 C CA . ASP A 1 176 ? 7.566 4.729 -29.159 1.00 98.06 176 ASP A CA 1
ATOM 1365 C C . ASP A 1 176 ? 8.195 4.084 -30.405 1.00 98.06 176 ASP A C 1
ATOM 1367 O O . ASP A 1 176 ? 7.485 3.418 -31.161 1.00 98.06 176 ASP A O 1
ATOM 1371 N N . SER A 1 177 ? 9.522 4.156 -30.582 1.00 98.12 177 SER A N 1
ATOM 1372 C CA . SER A 1 177 ? 10.206 3.451 -31.681 1.00 98.12 177 SER A CA 1
ATOM 1373 C C . SER A 1 177 ? 10.176 1.920 -31.546 1.00 98.12 177 SER A C 1
ATOM 1375 O O . SER A 1 177 ? 10.333 1.212 -32.540 1.00 98.12 177 SER A O 1
ATOM 1377 N N . HIS A 1 178 ? 9.873 1.400 -30.351 1.00 98.44 178 HIS A N 1
ATOM 1378 C CA . HIS A 1 178 ? 9.716 -0.032 -30.065 1.00 98.44 178 HIS A CA 1
ATOM 1379 C C . HIS A 1 178 ? 8.259 -0.440 -29.790 1.00 98.44 178 HIS A C 1
ATOM 1381 O O . HIS A 1 178 ? 7.993 -1.551 -29.317 1.00 98.44 178 HIS A O 1
ATOM 1387 N N . ALA A 1 179 ? 7.291 0.426 -30.112 1.00 97.75 179 ALA A N 1
ATOM 1388 C CA . ALA A 1 179 ? 5.874 0.196 -29.838 1.00 97.75 179 ALA A CA 1
ATOM 1389 C C . ALA A 1 179 ? 5.346 -1.111 -30.453 1.00 97.75 179 ALA A C 1
ATOM 1391 O O . ALA A 1 179 ? 4.523 -1.788 -29.838 1.00 97.75 179 ALA A O 1
ATOM 1392 N N . GLN A 1 180 ? 5.845 -1.500 -31.632 1.00 98.00 180 GLN A N 1
ATOM 1393 C CA . GLN A 1 180 ? 5.452 -2.750 -32.287 1.00 98.00 180 GLN A CA 1
ATOM 1394 C C . GLN A 1 180 ? 5.863 -3.989 -31.477 1.00 98.00 180 GLN A C 1
ATOM 1396 O O . GLN A 1 180 ? 5.063 -4.912 -31.344 1.00 98.00 180 GLN A O 1
ATOM 1401 N N . ALA A 1 181 ? 7.078 -4.007 -30.919 1.00 97.88 181 ALA A N 1
ATOM 1402 C CA . ALA A 1 181 ? 7.574 -5.129 -30.120 1.00 97.88 181 ALA A CA 1
ATOM 1403 C C . ALA A 1 181 ? 6.880 -5.205 -28.750 1.00 97.88 181 ALA A C 1
ATOM 1405 O O . ALA A 1 181 ? 6.521 -6.286 -28.284 1.00 97.88 181 ALA A O 1
ATOM 1406 N N . LEU A 1 182 ? 6.649 -4.050 -28.119 1.00 98.00 182 LEU A N 1
ATOM 1407 C CA . LEU A 1 182 ? 5.969 -3.951 -26.825 1.00 98.00 182 LEU A CA 1
ATOM 1408 C C . LEU A 1 182 ? 4.467 -4.259 -26.922 1.00 98.00 182 LEU A C 1
ATOM 1410 O O . LEU A 1 182 ? 3.882 -4.823 -25.994 1.00 98.00 182 LEU A O 1
ATOM 1414 N N . GLY A 1 183 ? 3.829 -3.887 -28.035 1.00 97.38 183 GLY A N 1
ATOM 1415 C CA . GLY A 1 183 ? 2.413 -4.116 -28.299 1.00 97.38 183 GLY A CA 1
ATOM 1416 C C . GLY A 1 183 ? 1.518 -3.666 -27.131 1.00 97.38 183 GLY A C 1
ATOM 1417 O O . GLY A 1 183 ? 1.583 -2.504 -26.720 1.00 97.38 183 GLY A O 1
ATOM 1418 N N . PRO A 1 184 ? 0.682 -4.555 -26.559 1.00 96.19 184 PRO A N 1
ATOM 1419 C CA . PRO A 1 184 ? -0.221 -4.197 -25.463 1.00 96.19 184 PRO A CA 1
ATOM 1420 C C . PRO A 1 184 ? 0.508 -3.828 -24.159 1.00 96.19 184 PRO A C 1
ATOM 1422 O O . PRO A 1 184 ? -0.079 -3.158 -23.309 1.00 96.19 184 PRO A O 1
ATOM 1425 N N . ASP A 1 185 ? 1.773 -4.228 -23.998 1.00 96.94 185 ASP A N 1
ATOM 1426 C CA . ASP A 1 185 ? 2.557 -3.962 -22.790 1.00 96.94 185 ASP A CA 1
ATOM 1427 C C . ASP A 1 185 ? 3.218 -2.567 -22.805 1.00 96.94 185 ASP A C 1
ATOM 1429 O O . ASP A 1 185 ? 3.755 -2.146 -21.779 1.00 96.94 185 ASP A O 1
ATOM 1433 N N . LEU A 1 186 ? 3.141 -1.808 -23.911 1.00 97.75 186 LEU A N 1
ATOM 1434 C CA . LEU A 1 186 ? 3.808 -0.503 -24.074 1.00 97.75 186 LEU A CA 1
ATOM 1435 C C . LEU A 1 186 ? 3.512 0.468 -22.924 1.00 97.75 186 LEU A C 1
ATOM 1437 O O . LEU A 1 186 ? 4.429 1.010 -22.309 1.00 97.75 186 LEU A O 1
ATOM 1441 N N . MET A 1 187 ? 2.234 0.676 -22.591 1.00 96.94 187 MET A N 1
ATOM 1442 C CA . MET A 1 187 ? 1.843 1.588 -21.506 1.00 96.94 187 MET A CA 1
ATOM 1443 C C . MET A 1 187 ? 2.328 1.085 -20.139 1.00 96.94 187 MET A C 1
ATOM 1445 O O . MET A 1 187 ? 2.736 1.874 -19.284 1.00 96.94 187 MET A O 1
ATOM 1449 N N . ALA A 1 188 ? 2.281 -0.231 -19.925 1.00 96.94 188 ALA A N 1
ATOM 1450 C CA . ALA A 1 188 ? 2.703 -0.862 -18.683 1.00 96.94 188 ALA A CA 1
ATOM 1451 C C . ALA A 1 188 ? 4.209 -0.682 -18.457 1.00 96.94 188 ALA A C 1
ATOM 1453 O O . ALA A 1 188 ? 4.618 -0.245 -17.375 1.00 96.94 188 ALA A O 1
ATOM 1454 N N . TYR A 1 189 ? 5.006 -0.942 -19.496 1.00 98.62 189 TYR A N 1
ATOM 1455 C CA . TYR A 1 189 ? 6.453 -0.794 -19.467 1.00 98.62 189 TYR A CA 1
ATOM 1456 C C . TYR A 1 189 ? 6.877 0.679 -19.371 1.00 98.62 189 TYR A C 1
ATOM 1458 O O . TYR A 1 189 ? 7.625 1.041 -18.466 1.00 98.62 189 TYR A O 1
ATOM 1466 N N . ARG A 1 190 ? 6.286 1.573 -20.177 1.00 98.62 190 ARG A N 1
ATOM 1467 C CA . ARG A 1 190 ? 6.520 3.029 -20.098 1.00 98.62 190 ARG A CA 1
ATOM 1468 C C . ARG A 1 190 ? 6.282 3.586 -18.701 1.00 98.62 190 ARG A C 1
ATOM 1470 O O . ARG A 1 190 ? 7.097 4.348 -18.175 1.00 98.62 190 ARG A O 1
ATOM 1477 N N . ASN A 1 191 ? 5.176 3.195 -18.070 1.00 98.00 191 ASN A N 1
ATOM 1478 C CA . ASN A 1 191 ? 4.885 3.633 -16.712 1.00 98.00 191 ASN A CA 1
ATOM 1479 C C . ASN A 1 191 ? 5.875 3.043 -15.703 1.00 98.00 191 ASN A C 1
ATOM 1481 O O . ASN A 1 191 ? 6.229 3.739 -14.759 1.00 98.00 191 ASN A O 1
ATOM 1485 N N . HIS A 1 192 ? 6.325 1.798 -15.874 1.00 98.62 192 HIS A N 1
ATOM 1486 C CA . HIS A 1 192 ? 7.374 1.223 -15.032 1.00 98.62 192 HIS A CA 1
ATOM 1487 C C . HIS A 1 192 ? 8.680 2.020 -15.118 1.00 98.62 192 HIS A C 1
ATOM 1489 O O . HIS A 1 192 ? 9.108 2.552 -14.093 1.00 98.62 192 HIS A O 1
ATOM 1495 N N . VAL A 1 193 ? 9.216 2.231 -16.323 1.00 98.81 193 VAL A N 1
ATOM 1496 C CA . VAL A 1 193 ? 10.438 3.025 -16.538 1.00 98.81 193 VAL A CA 1
ATOM 1497 C C . VAL A 1 193 ? 10.301 4.420 -15.923 1.00 98.81 193 VAL A C 1
ATOM 1499 O O . VAL A 1 193 ? 11.169 4.879 -15.182 1.00 98.81 193 VAL A O 1
ATOM 1502 N N . THR A 1 194 ? 9.158 5.077 -16.143 1.00 98.50 194 THR A N 1
ATOM 1503 C CA . THR A 1 194 ? 8.896 6.413 -15.592 1.00 98.50 194 THR A CA 1
ATOM 1504 C C . THR A 1 194 ? 8.907 6.416 -14.059 1.00 98.50 194 THR A C 1
ATOM 1506 O O . THR A 1 194 ? 9.478 7.322 -13.449 1.00 98.50 194 THR A O 1
ATOM 1509 N N . ARG A 1 195 ? 8.309 5.408 -13.405 1.00 98.69 195 ARG A N 1
ATOM 1510 C CA . ARG A 1 195 ? 8.339 5.288 -11.936 1.00 98.69 195 ARG A CA 1
ATOM 1511 C C . ARG A 1 195 ? 9.755 5.065 -11.419 1.00 98.69 195 ARG A C 1
ATOM 1513 O O . ARG A 1 195 ? 10.137 5.732 -10.460 1.00 98.69 195 ARG A O 1
ATOM 1520 N N . VAL A 1 196 ? 10.516 4.171 -12.054 1.00 98.81 196 VAL A N 1
ATOM 1521 C CA . VAL A 1 196 ? 11.908 3.882 -11.684 1.00 98.81 196 VAL A CA 1
ATOM 1522 C C . VAL A 1 196 ? 12.745 5.155 -11.750 1.00 98.81 196 VAL A C 1
ATOM 1524 O O . VAL A 1 196 ? 13.380 5.504 -10.762 1.00 98.81 196 VAL A O 1
ATOM 1527 N N . LEU A 1 197 ? 12.665 5.926 -12.833 1.00 98.75 197 LEU A N 1
ATOM 1528 C CA . LEU A 1 197 ? 13.423 7.173 -12.975 1.00 98.75 197 LEU A CA 1
ATOM 1529 C C . LEU A 1 197 ? 13.056 8.230 -11.923 1.00 98.75 197 LEU A C 1
ATOM 1531 O O . LEU A 1 197 ? 13.942 8.852 -11.338 1.00 98.75 197 LEU A O 1
ATOM 1535 N N . HIS A 1 198 ? 11.768 8.389 -11.595 1.00 98.44 198 HIS A N 1
ATOM 1536 C CA . HIS A 1 198 ? 11.359 9.259 -10.480 1.00 98.44 198 HIS A CA 1
ATOM 1537 C C . HIS A 1 198 ? 11.914 8.785 -9.134 1.00 98.44 198 HIS A C 1
ATOM 1539 O O . HIS A 1 198 ? 12.261 9.606 -8.286 1.00 98.44 198 HIS A O 1
ATOM 1545 N N . PHE A 1 199 ? 12.023 7.473 -8.921 1.00 98.56 199 PHE A N 1
ATOM 1546 C CA . PHE A 1 199 ? 12.662 6.926 -7.727 1.00 98.56 199 PHE A CA 1
ATOM 1547 C C . PHE A 1 199 ? 14.176 7.129 -7.733 1.00 98.56 199 PHE A C 1
ATOM 1549 O O . PHE A 1 199 ? 14.705 7.491 -6.687 1.00 98.56 199 PHE A O 1
ATOM 1556 N N . VAL A 1 200 ? 14.859 6.982 -8.874 1.00 98.56 200 VAL A N 1
ATOM 1557 C CA . VAL A 1 200 ? 16.296 7.274 -9.007 1.00 98.56 200 VAL A CA 1
ATOM 1558 C C . VAL A 1 200 ? 16.582 8.704 -8.576 1.00 98.56 200 VAL A C 1
ATOM 1560 O O . VAL A 1 200 ? 17.355 8.923 -7.647 1.00 98.56 200 VAL A O 1
ATOM 1563 N N . PHE A 1 201 ? 15.898 9.673 -9.182 1.00 97.69 201 PHE A N 1
ATOM 1564 C CA . PHE A 1 201 ? 16.154 11.088 -8.922 1.00 97.69 201 PHE A CA 1
ATOM 1565 C C . PHE A 1 201 ? 15.688 11.563 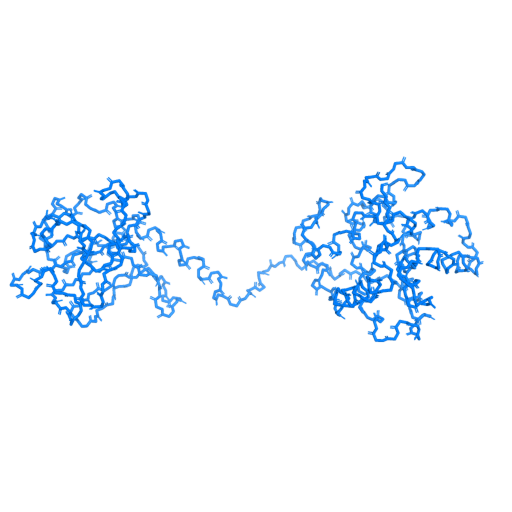-7.542 1.00 97.69 201 PHE A C 1
ATOM 1567 O O . PHE A 1 201 ? 16.076 12.638 -7.097 1.00 97.69 201 PHE A O 1
ATOM 1574 N N . ALA A 1 202 ? 14.854 10.784 -6.853 1.00 96.00 202 ALA A N 1
ATOM 1575 C CA . ALA A 1 202 ? 14.508 11.038 -5.459 1.00 96.00 202 ALA A CA 1
ATOM 1576 C C . ALA A 1 202 ? 15.468 10.355 -4.473 1.00 96.00 202 ALA A C 1
ATOM 1578 O O . ALA A 1 202 ? 15.638 10.845 -3.358 1.00 96.00 202 ALA A O 1
ATOM 1579 N N . ILE A 1 203 ? 16.070 9.225 -4.857 1.00 96.00 203 ILE A N 1
ATOM 1580 C CA . ILE A 1 203 ? 17.122 8.553 -4.083 1.00 96.00 203 ILE A CA 1
ATOM 1581 C C . ILE A 1 203 ? 18.403 9.384 -4.125 1.00 96.00 203 ILE A C 1
ATOM 1583 O O . ILE A 1 203 ? 19.045 9.544 -3.089 1.00 96.00 203 ILE A O 1
ATOM 1587 N N . ASP A 1 204 ? 18.746 9.911 -5.299 1.00 95.44 204 ASP A N 1
ATOM 1588 C CA . ASP A 1 204 ? 19.911 10.760 -5.501 1.00 95.44 204 ASP A CA 1
ATOM 1589 C C . ASP A 1 204 ? 19.587 11.926 -6.457 1.00 95.44 204 ASP A C 1
ATOM 1591 O O . ASP A 1 204 ? 19.646 11.784 -7.683 1.00 95.44 204 ASP A O 1
ATOM 1595 N N . PRO A 1 205 ? 19.224 13.099 -5.908 1.00 94.00 205 PRO A N 1
ATOM 1596 C CA . PRO A 1 205 ? 18.882 14.272 -6.706 1.00 94.00 205 PRO A CA 1
ATOM 1597 C C . PRO A 1 205 ? 20.019 14.817 -7.576 1.00 94.00 205 PRO A C 1
ATOM 1599 O O . PRO A 1 205 ? 19.740 15.493 -8.565 1.00 94.00 205 PRO A O 1
ATOM 1602 N N . GLN A 1 206 ? 21.289 14.537 -7.253 1.00 94.31 206 GLN A N 1
ATOM 1603 C CA . GLN A 1 206 ? 22.426 15.065 -8.019 1.00 94.31 206 GLN A CA 1
ATOM 1604 C C . GLN A 1 206 ? 22.471 14.481 -9.436 1.00 94.31 206 GLN A C 1
ATOM 1606 O O . GLN A 1 206 ? 22.867 15.166 -10.383 1.00 94.31 206 GLN A O 1
ATOM 1611 N N . LEU A 1 207 ? 21.966 13.255 -9.601 1.00 95.25 207 LEU A N 1
ATOM 1612 C CA . LEU A 1 207 ? 21.890 12.559 -10.884 1.00 95.25 207 LEU A CA 1
ATOM 1613 C C . LEU A 1 207 ? 20.972 13.252 -11.905 1.00 95.25 207 LEU A C 1
ATOM 1615 O O . LEU A 1 207 ? 21.092 12.996 -13.100 1.00 95.25 207 LEU A O 1
ATOM 1619 N N . GLN A 1 208 ? 20.090 14.167 -11.479 1.00 91.94 208 GLN A N 1
ATOM 1620 C CA . GLN A 1 208 ? 19.267 14.952 -12.410 1.00 91.94 208 GLN A CA 1
ATOM 1621 C C . GLN A 1 208 ? 20.107 15.844 -13.335 1.00 91.94 208 GLN A C 1
ATOM 1623 O O . GLN A 1 208 ? 19.702 16.103 -14.465 1.00 91.94 208 GLN A O 1
ATOM 1628 N N . SER A 1 209 ? 21.278 16.299 -12.874 1.00 88.19 209 SER A N 1
ATOM 1629 C CA . SER A 1 209 ? 22.173 17.165 -13.657 1.00 88.19 209 SER A CA 1
ATOM 1630 C C . SER A 1 209 ? 22.845 16.447 -14.835 1.00 88.19 209 SER A C 1
ATOM 1632 O O . SER A 1 209 ? 23.231 17.094 -15.805 1.00 88.19 209 SER A O 1
ATOM 1634 N N . ALA A 1 210 ? 22.928 15.114 -14.777 1.00 90.88 210 ALA A N 1
ATOM 1635 C CA . ALA A 1 210 ? 23.508 14.249 -15.800 1.00 90.88 210 ALA A CA 1
ATOM 1636 C C . ALA A 1 210 ? 22.565 13.068 -16.100 1.00 90.88 210 ALA A C 1
ATOM 1638 O O . ALA A 1 210 ? 22.951 11.905 -16.063 1.00 90.88 210 ALA A O 1
ATOM 1639 N N . ALA A 1 211 ? 21.291 13.366 -16.370 1.00 95.56 211 ALA A N 1
ATOM 1640 C CA . ALA A 1 211 ? 20.240 12.352 -16.463 1.00 95.56 211 ALA A CA 1
ATOM 1641 C C . ALA A 1 211 ? 20.318 11.444 -17.708 1.00 95.56 211 ALA A C 1
ATOM 1643 O O . ALA A 1 211 ? 19.718 10.372 -17.705 1.00 95.56 211 ALA A O 1
ATOM 1644 N N . GLN A 1 212 ? 21.006 11.851 -18.781 1.00 97.94 212 GLN A N 1
ATOM 1645 C CA . GLN A 1 212 ? 20.928 11.184 -20.090 1.00 97.94 212 GLN A CA 1
ATOM 1646 C C . GLN A 1 212 ? 21.265 9.675 -20.057 1.00 97.94 212 GLN A C 1
ATOM 1648 O O . GLN A 1 212 ? 20.455 8.909 -20.585 1.00 97.94 212 GLN A O 1
ATOM 1653 N N . PRO A 1 213 ? 22.348 9.208 -19.399 1.00 98.50 213 PRO A N 1
ATOM 1654 C CA . PRO A 1 213 ? 22.635 7.775 -19.282 1.00 98.50 213 PRO A CA 1
ATOM 1655 C C . PRO A 1 213 ? 21.516 7.008 -18.566 1.00 98.50 213 PRO A C 1
ATOM 1657 O O . PRO A 1 213 ? 21.111 5.943 -19.017 1.00 98.50 213 PRO A O 1
ATOM 1660 N N . LEU A 1 214 ? 20.945 7.579 -17.500 1.00 98.81 214 LEU A N 1
ATOM 1661 C CA . LEU A 1 214 ? 19.848 6.967 -16.742 1.00 98.81 214 LEU A CA 1
ATOM 1662 C C . LEU A 1 214 ? 18.557 6.878 -17.556 1.00 98.81 214 LEU A C 1
ATOM 1664 O O . LEU A 1 214 ? 17.864 5.870 -17.472 1.00 98.81 214 LEU A O 1
ATOM 1668 N N . LEU A 1 215 ? 18.228 7.909 -18.340 1.00 98.81 215 LEU A N 1
ATOM 1669 C CA . LEU A 1 215 ? 17.041 7.901 -19.201 1.00 98.81 215 LEU A CA 1
ATOM 1670 C C . LEU A 1 215 ? 17.149 6.822 -20.284 1.00 98.81 215 LEU A C 1
ATOM 1672 O O . LEU A 1 215 ? 16.194 6.076 -20.495 1.00 98.81 215 LEU A O 1
ATOM 1676 N N . ILE A 1 216 ? 18.313 6.719 -20.932 1.00 98.81 216 ILE A N 1
ATOM 1677 C CA . ILE A 1 216 ? 18.572 5.725 -21.980 1.00 98.81 216 ILE A CA 1
ATOM 1678 C C . ILE A 1 216 ? 18.586 4.320 -21.373 1.00 98.81 216 ILE A C 1
ATOM 1680 O O . ILE A 1 216 ? 17.805 3.470 -21.796 1.00 98.81 216 ILE A O 1
ATOM 1684 N N . ALA A 1 217 ? 19.382 4.088 -20.324 1.00 98.88 217 ALA A N 1
ATOM 1685 C CA . ALA A 1 217 ? 19.412 2.804 -19.626 1.00 98.88 217 ALA A CA 1
ATOM 1686 C C . ALA A 1 217 ? 18.020 2.409 -19.116 1.00 98.88 217 ALA A C 1
ATOM 1688 O O . ALA A 1 217 ? 17.593 1.274 -19.289 1.00 98.88 217 ALA A O 1
ATOM 1689 N N . GLY A 1 218 ? 17.268 3.364 -18.563 1.00 98.75 218 GLY A N 1
ATOM 1690 C CA . GLY A 1 218 ? 15.900 3.154 -18.111 1.00 98.75 218 GLY A CA 1
ATOM 1691 C C . GLY A 1 218 ? 14.968 2.675 -19.216 1.00 98.75 218 GLY A C 1
ATOM 1692 O O . GLY A 1 218 ? 14.210 1.737 -18.992 1.00 98.75 218 GLY A O 1
ATOM 1693 N N . ALA A 1 219 ? 15.029 3.264 -20.409 1.00 98.88 219 ALA A N 1
ATOM 1694 C CA . ALA A 1 219 ? 14.199 2.829 -21.529 1.00 98.88 219 ALA A CA 1
ATOM 1695 C C . ALA A 1 219 ? 14.543 1.400 -21.989 1.00 98.88 219 ALA A C 1
ATOM 1697 O O . ALA A 1 219 ? 13.642 0.619 -22.305 1.00 98.88 219 ALA A O 1
ATOM 1698 N N . PHE A 1 220 ? 15.827 1.037 -21.973 1.00 98.88 220 PHE A N 1
ATOM 1699 C CA . PHE A 1 220 ? 16.300 -0.231 -22.523 1.00 98.88 220 PHE A CA 1
ATOM 1700 C C . PHE A 1 220 ? 16.396 -1.389 -21.524 1.00 98.88 220 PHE A C 1
ATOM 1702 O O . PHE A 1 220 ? 16.322 -2.523 -21.975 1.00 98.88 220 PHE A O 1
ATOM 1709 N N . HIS A 1 221 ? 16.517 -1.157 -20.210 1.00 98.81 221 HIS A N 1
ATOM 1710 C CA . HIS A 1 221 ? 16.972 -2.186 -19.255 1.00 98.81 221 HIS A CA 1
ATOM 1711 C C . HIS A 1 221 ? 16.218 -3.525 -19.311 1.00 98.81 221 HIS A C 1
ATOM 1713 O O . HIS A 1 221 ? 16.855 -4.576 -19.283 1.00 98.81 221 HIS A O 1
ATOM 1719 N N . ASP A 1 222 ? 14.898 -3.495 -19.492 1.00 98.62 222 ASP A N 1
ATOM 1720 C CA . ASP A 1 222 ? 14.040 -4.680 -19.603 1.00 98.62 222 ASP A CA 1
ATOM 1721 C C . ASP A 1 222 ? 13.529 -4.915 -21.038 1.00 98.62 222 ASP A C 1
ATOM 1723 O O . ASP A 1 222 ? 12.822 -5.888 -21.299 1.00 98.62 222 ASP A O 1
ATOM 1727 N N . LEU A 1 223 ? 13.861 -4.044 -21.997 1.00 98.25 223 LEU A N 1
ATOM 1728 C CA . LEU A 1 223 ? 13.255 -4.043 -23.333 1.00 98.25 223 LEU A CA 1
ATOM 1729 C C . LEU A 1 223 ? 13.534 -5.340 -24.113 1.00 98.25 223 LEU A C 1
ATOM 1731 O O . LEU A 1 223 ? 12.668 -5.800 -24.865 1.00 98.25 223 LEU A O 1
ATOM 1735 N N . GLY A 1 224 ? 14.682 -5.975 -23.851 1.00 98.38 224 GLY A N 1
ATOM 1736 C CA . GLY A 1 224 ? 15.065 -7.291 -24.362 1.00 98.38 224 GLY A CA 1
ATOM 1737 C C . GLY A 1 224 ? 14.033 -8.397 -24.101 1.00 98.38 224 GLY A C 1
ATOM 1738 O O . GLY A 1 224 ? 13.944 -9.348 -24.879 1.00 98.38 224 GLY A O 1
ATOM 1739 N N . ILE A 1 225 ? 13.189 -8.258 -23.067 1.00 98.06 225 ILE A N 1
ATOM 1740 C CA . ILE A 1 225 ? 12.084 -9.191 -22.793 1.00 98.06 225 ILE A CA 1
ATOM 1741 C C . ILE A 1 225 ? 11.144 -9.296 -23.996 1.00 98.06 225 ILE A C 1
ATOM 1743 O O . ILE A 1 225 ? 10.694 -10.389 -24.354 1.00 98.06 225 ILE A O 1
ATOM 1747 N N . TRP A 1 226 ? 10.832 -8.158 -24.615 1.00 98.44 226 TRP A N 1
ATOM 1748 C CA . TRP A 1 226 ? 9.863 -8.071 -25.704 1.00 98.44 226 TRP A CA 1
ATOM 1749 C C . TRP A 1 226 ? 10.513 -8.194 -27.071 1.00 98.44 226 TRP A C 1
ATOM 1751 O O . TRP A 1 226 ? 9.962 -8.874 -27.927 1.00 98.44 226 TRP A O 1
ATOM 1761 N N . THR A 1 227 ? 11.670 -7.573 -27.279 1.00 98.19 227 THR A N 1
ATOM 1762 C CA . THR A 1 227 ? 12.341 -7.549 -28.588 1.00 98.19 227 THR A CA 1
ATOM 1763 C C . THR A 1 227 ? 13.025 -8.872 -28.924 1.00 98.19 227 THR A C 1
ATOM 1765 O O . THR A 1 227 ? 12.974 -9.303 -30.072 1.00 98.19 227 THR A O 1
ATOM 1768 N N . ALA A 1 228 ? 13.610 -9.547 -27.930 1.00 97.62 228 ALA A N 1
ATOM 1769 C CA . ALA A 1 228 ? 14.267 -10.844 -28.097 1.00 97.62 228 ALA A CA 1
ATOM 1770 C C . ALA A 1 228 ? 13.427 -12.023 -27.569 1.00 97.62 228 ALA A C 1
ATOM 1772 O O . ALA A 1 228 ? 13.873 -13.170 -27.613 1.00 97.62 228 ALA A O 1
ATOM 1773 N N . HIS A 1 229 ? 12.210 -11.763 -27.071 1.00 95.88 229 HIS A N 1
ATOM 1774 C CA . HIS A 1 229 ? 11.278 -12.778 -26.561 1.00 95.88 229 HIS A CA 1
ATOM 1775 C C . HIS A 1 229 ? 11.917 -13.755 -25.551 1.00 95.88 229 HIS A C 1
ATOM 1777 O O . HIS A 1 229 ? 11.655 -14.962 -25.565 1.00 95.88 229 HIS A O 1
ATOM 1783 N N . THR A 1 230 ? 12.767 -13.238 -24.661 1.00 94.81 230 THR A N 1
ATOM 1784 C CA . THR A 1 230 ? 13.543 -14.029 -23.695 1.00 94.81 230 THR A CA 1
ATOM 1785 C C . THR A 1 230 ? 13.461 -13.438 -22.291 1.00 94.81 230 THR A C 1
ATOM 1787 O O . THR A 1 230 ? 13.328 -12.236 -22.119 1.00 94.81 230 THR A O 1
ATOM 1790 N N . PHE A 1 231 ? 13.557 -14.281 -21.260 1.00 93.31 231 PHE A N 1
ATOM 1791 C CA . PHE A 1 231 ? 13.701 -13.818 -19.873 1.00 93.31 231 PHE A CA 1
ATOM 1792 C C . PHE A 1 231 ? 15.173 -13.684 -19.441 1.00 93.31 231 PHE A C 1
ATOM 1794 O O . PHE A 1 231 ? 15.448 -13.235 -18.335 1.00 93.31 231 PHE A O 1
ATOM 1801 N N . ASP A 1 232 ? 16.108 -14.062 -20.318 1.00 95.19 232 ASP A N 1
ATOM 1802 C CA . ASP A 1 232 ? 17.544 -13.784 -20.206 1.00 95.19 232 ASP A CA 1
ATOM 1803 C C . ASP A 1 232 ? 17.894 -12.601 -21.110 1.00 95.19 232 ASP A C 1
ATOM 1805 O O . ASP A 1 232 ? 18.397 -12.760 -22.219 1.00 95.19 232 ASP A O 1
ATOM 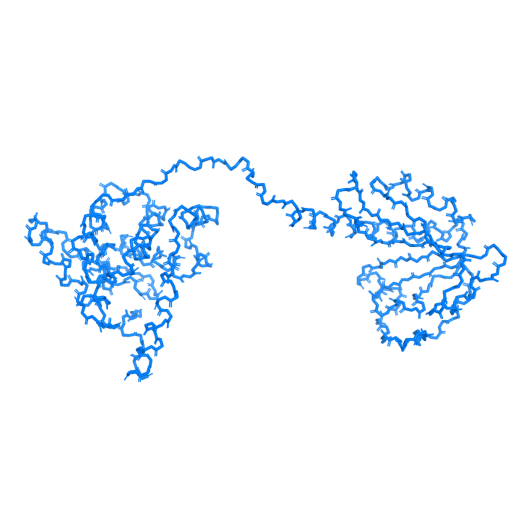1809 N N . TYR A 1 233 ? 17.429 -11.426 -20.702 1.00 97.38 233 TYR A N 1
ATOM 1810 C CA . TYR A 1 233 ? 17.276 -10.275 -21.588 1.00 97.38 233 TYR A CA 1
ATOM 1811 C C . TYR A 1 233 ? 18.334 -9.191 -21.395 1.00 97.38 233 TYR A C 1
ATOM 1813 O O . TYR A 1 233 ? 18.310 -8.220 -22.141 1.00 97.38 233 TYR A O 1
ATOM 1821 N N . LEU A 1 234 ? 19.237 -9.320 -20.417 1.00 98.31 234 LEU A N 1
ATOM 1822 C CA . LEU A 1 234 ? 20.185 -8.251 -20.087 1.00 98.31 234 LEU A CA 1
ATOM 1823 C C . LEU A 1 234 ? 21.105 -7.909 -21.262 1.00 98.31 234 LEU A C 1
ATOM 1825 O O . LEU A 1 234 ? 21.220 -6.735 -21.598 1.00 98.31 234 LEU A O 1
ATOM 1829 N N . ASP A 1 235 ? 21.676 -8.918 -21.925 1.00 98.38 235 ASP A N 1
ATOM 1830 C CA . ASP A 1 235 ? 22.525 -8.701 -23.101 1.00 98.38 235 ASP A CA 1
ATOM 1831 C C . ASP A 1 235 ? 21.718 -8.138 -24.286 1.00 98.38 235 ASP A C 1
ATOM 1833 O O . ASP A 1 235 ? 22.094 -7.072 -24.770 1.00 98.38 235 ASP A O 1
ATOM 1837 N N . PRO A 1 236 ? 20.550 -8.702 -24.677 1.00 98.62 236 PRO A N 1
ATOM 1838 C CA . PRO A 1 236 ? 19.691 -8.084 -25.693 1.00 98.62 236 PRO A CA 1
ATOM 1839 C C . PRO A 1 236 ? 19.280 -6.633 -25.393 1.00 98.62 236 PRO A C 1
ATOM 1841 O O . PRO A 1 236 ? 19.240 -5.793 -26.290 1.00 98.62 236 PRO A O 1
ATOM 1844 N N . SER A 1 237 ? 18.961 -6.318 -24.135 1.00 98.75 237 SER A N 1
ATOM 1845 C CA . SER A 1 237 ? 18.655 -4.953 -23.696 1.00 98.75 237 SER A CA 1
ATOM 1846 C C . SER A 1 237 ? 19.866 -4.032 -23.845 1.00 98.75 237 SER A C 1
ATOM 1848 O O . SER A 1 237 ? 19.724 -2.893 -24.292 1.00 98.75 237 SER A O 1
ATOM 1850 N N . SER A 1 238 ? 21.053 -4.517 -23.473 1.00 98.62 238 SER A N 1
ATOM 1851 C CA . SER A 1 238 ? 22.285 -3.737 -23.556 1.00 98.62 238 SER A CA 1
ATOM 1852 C C . SER A 1 238 ? 22.714 -3.503 -25.004 1.00 98.62 238 SER A C 1
ATOM 1854 O O . SER A 1 238 ? 23.059 -2.381 -25.362 1.00 98.62 238 SER A O 1
ATOM 1856 N N . GLU A 1 239 ? 22.597 -4.509 -25.871 1.00 98.69 239 GLU A N 1
ATOM 1857 C CA . GLU A 1 239 ? 22.848 -4.388 -27.313 1.00 98.69 239 GLU A CA 1
ATOM 1858 C C . GLU A 1 239 ? 21.942 -3.327 -27.960 1.00 98.69 239 GLU A C 1
ATOM 1860 O O . GLU A 1 239 ? 22.431 -2.448 -28.668 1.00 98.69 239 GLU A O 1
ATOM 1865 N N . LEU A 1 240 ? 20.641 -3.315 -27.638 1.00 98.75 240 LEU A N 1
ATOM 1866 C CA . LEU A 1 240 ? 19.722 -2.276 -28.127 1.00 98.75 240 LEU A CA 1
ATOM 1867 C C . LEU A 1 240 ? 20.128 -0.869 -27.675 1.00 98.75 240 LEU A C 1
ATOM 1869 O O . LEU A 1 240 ? 20.053 0.086 -28.453 1.00 98.75 240 LEU A O 1
ATOM 1873 N N . ALA A 1 241 ? 20.569 -0.731 -26.423 1.00 98.75 241 ALA A N 1
ATOM 1874 C CA . ALA A 1 241 ? 21.052 0.542 -25.909 1.00 98.75 241 ALA A CA 1
ATOM 1875 C C . ALA A 1 241 ? 22.351 0.972 -26.604 1.00 98.75 241 ALA A C 1
ATOM 1877 O O . ALA A 1 241 ? 22.490 2.140 -26.966 1.00 98.75 241 ALA A O 1
ATOM 1878 N N . HIS A 1 242 ? 23.281 0.042 -26.829 1.00 98.75 242 HIS A N 1
ATOM 1879 C CA . HIS A 1 242 ? 24.518 0.288 -27.563 1.00 98.75 242 HIS A CA 1
ATOM 1880 C C . HIS A 1 242 ? 24.237 0.797 -28.981 1.00 98.75 242 HIS A C 1
ATOM 1882 O O . HIS A 1 242 ? 24.777 1.831 -29.380 1.00 98.75 242 HIS A O 1
ATOM 1888 N N . ASP A 1 243 ? 23.354 0.124 -29.717 1.00 98.62 243 ASP A N 1
ATOM 1889 C CA . ASP A 1 243 ? 23.002 0.490 -31.089 1.00 98.62 243 ASP A CA 1
ATOM 1890 C C . ASP A 1 243 ? 22.322 1.859 -31.152 1.00 98.62 243 ASP A C 1
ATOM 1892 O O . ASP A 1 243 ? 22.650 2.689 -32.007 1.00 98.62 243 ASP A O 1
ATOM 1896 N N . PHE A 1 244 ? 21.433 2.148 -30.196 1.00 98.62 244 PHE A N 1
ATOM 1897 C CA . PHE A 1 244 ? 20.838 3.472 -30.055 1.00 98.62 244 PHE A CA 1
ATOM 1898 C C . PHE A 1 244 ? 21.908 4.543 -29.817 1.00 98.62 244 PHE A C 1
ATOM 1900 O O . PHE A 1 244 ? 21.925 5.562 -30.508 1.00 98.62 244 PHE A O 1
ATOM 1907 N N . LEU A 1 245 ? 22.833 4.322 -28.880 1.00 98.62 245 LEU A N 1
ATOM 1908 C CA . LEU A 1 245 ? 23.917 5.266 -28.601 1.00 98.62 245 LEU A CA 1
ATOM 1909 C C . LEU A 1 245 ? 24.820 5.467 -29.821 1.00 98.62 245 LEU A C 1
ATOM 1911 O O . LEU A 1 245 ? 25.209 6.599 -30.110 1.00 98.62 245 LEU A O 1
ATOM 1915 N N . ALA A 1 246 ? 25.119 4.396 -30.558 1.00 98.38 246 ALA A N 1
ATOM 1916 C CA . ALA A 1 246 ? 25.923 4.459 -31.768 1.00 98.38 246 ALA A CA 1
ATOM 1917 C C . ALA A 1 246 ? 25.253 5.307 -32.859 1.00 98.38 246 ALA A C 1
ATOM 1919 O O . ALA A 1 246 ? 25.899 6.182 -33.439 1.00 98.38 246 ALA A O 1
ATOM 1920 N N . ALA A 1 247 ? 23.952 5.104 -33.081 1.00 98.19 247 ALA A N 1
ATOM 1921 C CA . ALA A 1 247 ? 23.165 5.849 -34.062 1.00 98.19 247 ALA A CA 1
ATOM 1922 C C . ALA A 1 247 ? 23.037 7.349 -33.738 1.00 98.19 247 ALA A C 1
ATOM 1924 O O . ALA A 1 247 ? 22.873 8.159 -34.648 1.00 98.19 247 ALA A O 1
ATOM 1925 N N . HIS A 1 248 ? 23.145 7.728 -32.461 1.00 97.94 248 HIS A N 1
ATOM 1926 C CA . HIS A 1 248 ? 22.981 9.112 -31.999 1.00 97.94 248 HIS A CA 1
ATOM 1927 C C . HIS A 1 248 ? 24.306 9.814 -31.658 1.00 97.94 248 HIS A C 1
ATOM 1929 O O . HIS A 1 248 ? 24.289 10.950 -31.188 1.00 97.94 248 HIS A O 1
ATOM 1935 N N . GLY A 1 249 ? 25.458 9.168 -31.881 1.00 97.94 249 GLY A N 1
ATOM 1936 C CA . GLY A 1 249 ? 26.767 9.752 -31.562 1.00 97.94 249 GLY A CA 1
ATOM 1937 C C . GLY A 1 249 ? 27.036 9.892 -30.056 1.00 97.94 249 GLY A C 1
ATOM 1938 O O . GLY A 1 249 ? 27.761 10.791 -29.635 1.00 97.94 249 GLY A O 1
ATOM 1939 N N . LEU A 1 250 ? 26.425 9.031 -29.236 1.00 97.94 250 LEU A N 1
ATOM 1940 C CA . LEU A 1 250 ? 26.476 9.049 -27.769 1.00 97.94 250 LEU A CA 1
ATOM 1941 C C . LEU A 1 250 ? 27.305 7.889 -27.186 1.00 97.94 250 LEU A C 1
ATOM 1943 O O . LEU A 1 250 ? 27.174 7.543 -26.016 1.00 97.94 250 LEU A O 1
ATOM 1947 N N . GLN A 1 251 ? 28.198 7.285 -27.968 1.00 97.69 251 GLN A N 1
ATOM 1948 C CA . GLN A 1 251 ? 29.046 6.168 -27.535 1.00 97.69 251 GLN A CA 1
ATOM 1949 C C . GLN A 1 251 ? 29.836 6.426 -26.232 1.00 97.69 251 GLN A C 1
ATOM 1951 O O . GLN A 1 251 ? 29.987 5.480 -25.462 1.00 97.69 251 GLN A O 1
ATOM 1956 N N . PRO A 1 252 ? 30.319 7.648 -25.907 1.00 98.31 252 PRO A N 1
ATOM 1957 C CA . PRO A 1 252 ? 31.075 7.869 -24.670 1.00 98.31 252 PRO A CA 1
ATOM 1958 C C . PRO A 1 252 ? 30.331 7.525 -23.369 1.00 98.31 252 PRO A C 1
ATOM 1960 O O . PRO A 1 252 ? 30.988 7.225 -22.375 1.00 98.31 252 PRO A O 1
ATOM 1963 N N . ILE A 1 253 ? 28.991 7.544 -23.358 1.00 98.19 253 ILE A N 1
ATOM 1964 C CA . ILE A 1 253 ? 28.190 7.189 -22.169 1.00 98.19 253 ILE A CA 1
ATOM 1965 C C . ILE A 1 253 ? 27.823 5.699 -22.101 1.00 98.19 253 ILE A C 1
ATOM 1967 O O . ILE A 1 253 ? 27.231 5.260 -21.115 1.00 98.19 253 ILE A O 1
ATOM 1971 N N . TRP A 1 254 ? 28.198 4.905 -23.111 1.00 98.56 254 TRP A N 1
ATOM 1972 C CA . TRP A 1 254 ? 27.926 3.467 -23.165 1.00 98.56 254 TRP A CA 1
ATOM 1973 C C . TRP A 1 254 ? 28.360 2.702 -21.906 1.00 98.56 254 TRP A C 1
ATOM 1975 O O . TRP A 1 254 ? 27.524 1.972 -21.376 1.00 98.56 254 TRP A O 1
ATOM 1985 N N . PRO A 1 255 ? 29.584 2.881 -21.359 1.00 98.75 255 PRO A N 1
ATOM 1986 C CA . PRO A 1 255 ? 30.017 2.099 -20.200 1.00 98.75 255 PRO A CA 1
ATOM 1987 C C . PRO A 1 255 ? 29.107 2.258 -18.975 1.00 98.75 255 PRO A C 1
ATOM 1989 O O . PRO A 1 255 ? 28.917 1.311 -18.219 1.00 98.75 255 PRO A O 1
ATOM 1992 N N . GLU A 1 256 ? 28.537 3.447 -18.770 1.00 98.75 256 GLU A N 1
ATOM 1993 C CA . GLU A 1 256 ? 27.593 3.694 -17.680 1.00 98.75 256 GLU A CA 1
ATOM 1994 C C . GLU A 1 256 ? 26.226 3.061 -17.964 1.00 98.75 256 GLU A C 1
ATOM 1996 O O . GLU A 1 256 ? 25.661 2.406 -17.088 1.00 98.75 256 GLU A O 1
ATOM 2001 N N . VAL A 1 257 ? 25.713 3.223 -19.189 1.00 98.88 257 VAL A N 1
ATOM 2002 C CA . VAL A 1 257 ? 24.426 2.654 -19.621 1.00 98.88 257 VAL A CA 1
ATOM 2003 C C . VAL A 1 257 ? 24.435 1.129 -19.510 1.00 98.88 257 VAL A C 1
ATOM 2005 O O . VAL A 1 257 ? 23.531 0.566 -18.892 1.00 98.88 257 VAL A O 1
ATOM 2008 N N . ASP A 1 258 ? 25.475 0.475 -20.031 1.00 98.88 258 ASP A N 1
ATOM 2009 C CA . ASP A 1 258 ? 25.651 -0.976 -19.943 1.00 98.88 258 ASP A CA 1
ATOM 2010 C C . ASP A 1 258 ? 25.686 -1.439 -18.487 1.00 98.88 258 ASP A C 1
ATOM 2012 O O . ASP A 1 258 ? 24.943 -2.336 -18.102 1.00 98.88 258 ASP A O 1
ATOM 2016 N N . LEU A 1 259 ? 26.469 -0.780 -17.625 1.00 98.81 259 LEU A N 1
ATOM 2017 C CA . LEU A 1 259 ? 26.559 -1.165 -16.216 1.00 98.81 259 LEU A CA 1
ATOM 2018 C C . LEU A 1 259 ? 25.237 -0.997 -15.461 1.00 98.81 259 LEU A C 1
ATOM 2020 O O . LEU A 1 259 ? 24.924 -1.831 -14.607 1.00 98.81 259 LEU A O 1
ATOM 2024 N N . ILE A 1 260 ? 24.442 0.032 -15.770 1.00 98.88 260 ILE A N 1
ATOM 2025 C CA . ILE A 1 260 ? 23.095 0.181 -15.206 1.00 98.88 260 ILE A CA 1
ATOM 2026 C C . ILE A 1 260 ? 22.220 -1.009 -15.627 1.00 98.88 260 ILE A C 1
ATOM 2028 O O . ILE A 1 260 ? 21.610 -1.650 -14.769 1.00 98.88 260 ILE A O 1
ATOM 2032 N N . ILE A 1 261 ? 22.197 -1.349 -16.920 1.00 98.81 261 ILE A N 1
ATOM 2033 C CA . ILE A 1 261 ? 21.404 -2.467 -17.451 1.00 98.81 261 ILE A CA 1
ATOM 2034 C C . ILE A 1 261 ? 21.898 -3.796 -16.869 1.00 98.81 261 ILE A C 1
ATOM 2036 O O . ILE A 1 261 ? 21.115 -4.563 -16.326 1.00 98.81 261 ILE A O 1
ATOM 2040 N N . GLN A 1 262 ? 23.194 -4.065 -16.871 1.00 98.56 262 GLN A N 1
ATOM 2041 C CA . GLN A 1 262 ? 23.738 -5.354 -16.450 1.00 98.56 262 GLN A CA 1
ATOM 2042 C C . GLN A 1 262 ? 23.635 -5.609 -14.942 1.00 98.56 262 GLN A C 1
ATOM 2044 O O . GLN A 1 262 ? 23.698 -6.763 -14.514 1.00 98.56 262 GLN A O 1
ATOM 2049 N N . GLN A 1 263 ? 23.512 -4.561 -14.118 1.00 98.62 263 GLN A N 1
ATOM 2050 C CA . GLN A 1 263 ? 23.580 -4.670 -12.655 1.00 98.62 263 GLN A CA 1
ATOM 2051 C C . GLN A 1 263 ? 22.293 -4.262 -11.918 1.00 98.62 263 GLN A C 1
ATOM 2053 O O . GLN A 1 263 ? 22.272 -4.339 -10.686 1.00 98.62 263 GLN A O 1
ATOM 2058 N N . HIS A 1 264 ? 21.208 -3.870 -12.599 1.00 98.25 264 HIS A N 1
ATOM 2059 C CA . HIS A 1 264 ? 19.994 -3.398 -11.909 1.00 98.25 264 HIS A CA 1
ATOM 2060 C C . HIS A 1 264 ? 19.293 -4.471 -11.050 1.00 98.25 264 HIS A C 1
ATOM 2062 O O . HIS A 1 264 ? 18.676 -4.124 -10.045 1.00 98.25 264 HIS A O 1
ATOM 2068 N N . HIS A 1 265 ? 19.485 -5.766 -11.341 1.00 96.94 265 HIS A N 1
ATOM 2069 C CA . HIS A 1 265 ? 19.019 -6.881 -10.491 1.00 96.94 265 HIS A CA 1
ATOM 2070 C C . HIS A 1 265 ? 20.018 -7.324 -9.418 1.00 96.94 265 HIS A C 1
ATOM 2072 O O . HIS A 1 265 ? 19.788 -8.320 -8.723 1.00 96.94 265 HIS A O 1
ATOM 2078 N N . LYS A 1 266 ? 21.148 -6.621 -9.255 1.00 96.75 266 LYS A N 1
ATOM 2079 C CA . LYS A 1 266 ? 22.152 -7.007 -8.260 1.00 96.75 266 LYS A CA 1
ATOM 2080 C C . LYS A 1 266 ? 21.557 -6.969 -6.850 1.00 96.75 266 LYS A C 1
ATOM 2082 O O . LYS A 1 266 ? 20.970 -5.976 -6.406 1.00 96.75 266 LYS A O 1
ATOM 2087 N N . LEU A 1 267 ? 21.718 -8.060 -6.104 1.00 92.88 267 LEU A N 1
ATOM 2088 C CA . LEU A 1 267 ? 21.136 -8.167 -4.764 1.00 92.88 267 LEU A CA 1
ATOM 2089 C C . LEU A 1 267 ? 21.818 -7.222 -3.769 1.00 92.88 267 LEU A C 1
ATOM 2091 O O . LEU A 1 267 ? 21.160 -6.484 -3.018 1.00 92.88 267 LEU A O 1
ATOM 2095 N N . ARG A 1 268 ? 23.152 -7.221 -3.787 1.00 94.88 268 ARG A N 1
ATOM 2096 C CA . ARG A 1 268 ? 23.999 -6.374 -2.941 1.00 94.88 268 ARG A CA 1
ATOM 2097 C C . ARG A 1 268 ? 24.248 -5.016 -3.587 1.00 94.88 268 ARG A C 1
ATOM 2099 O O . ARG A 1 268 ? 23.979 -4.820 -4.769 1.00 94.88 268 ARG A O 1
ATOM 2106 N N . SER A 1 269 ? 24.730 -4.068 -2.788 1.00 96.31 269 SER A N 1
ATOM 2107 C CA . SER A 1 269 ? 25.155 -2.774 -3.317 1.00 96.31 269 SER A CA 1
ATOM 2108 C C . SER A 1 269 ? 26.276 -2.948 -4.332 1.00 96.31 269 SER A C 1
ATOM 2110 O O . SER A 1 269 ? 27.154 -3.797 -4.163 1.00 96.31 269 SER A O 1
ATOM 2112 N N . TYR A 1 270 ? 26.222 -2.148 -5.387 1.00 97.31 270 TYR A N 1
ATOM 2113 C CA . TYR A 1 270 ? 27.258 -2.102 -6.406 1.00 97.31 270 TYR A CA 1
ATOM 2114 C C . TYR A 1 270 ? 28.281 -1.009 -6.053 1.00 97.31 270 TYR A C 1
ATOM 2116 O O . TYR A 1 270 ? 27.902 0.086 -5.647 1.00 97.31 270 TYR A O 1
ATOM 2124 N N . THR A 1 271 ? 29.577 -1.316 -6.169 1.00 96.06 271 THR A N 1
ATOM 2125 C CA . THR A 1 271 ? 30.685 -0.442 -5.723 1.00 96.06 271 THR A CA 1
ATOM 2126 C C . THR A 1 271 ? 31.751 -0.212 -6.801 1.00 96.06 271 THR A C 1
ATOM 2128 O O . THR A 1 271 ? 32.863 0.198 -6.480 1.00 96.06 271 THR A O 1
ATOM 2131 N N . GLY A 1 272 ? 31.454 -0.538 -8.062 1.00 97.50 272 GLY A N 1
ATOM 2132 C CA . GLY A 1 272 ? 32.379 -0.384 -9.190 1.00 97.50 272 GLY A CA 1
ATOM 2133 C C . GLY A 1 272 ? 32.299 0.993 -9.869 1.00 97.50 272 GLY A C 1
ATOM 2134 O O . GLY A 1 272 ? 31.770 1.943 -9.287 1.00 97.50 272 GLY A O 1
ATOM 2135 N N . PRO A 1 273 ? 32.797 1.121 -11.115 1.00 98.38 273 PRO A N 1
ATOM 2136 C CA . PRO A 1 273 ? 32.629 2.329 -11.925 1.00 98.38 273 PRO A CA 1
ATOM 2137 C C . PRO A 1 273 ? 31.162 2.757 -12.013 1.00 98.38 273 PRO A C 1
ATOM 2139 O O . PRO A 1 273 ? 30.291 1.901 -12.154 1.00 98.38 273 PRO A O 1
ATOM 2142 N N . PHE A 1 274 ? 30.902 4.065 -11.923 1.00 98.25 274 PHE A N 1
ATOM 2143 C CA . PHE A 1 274 ? 29.551 4.652 -11.910 1.00 98.25 274 PHE A CA 1
ATOM 2144 C C . PHE A 1 274 ? 28.660 4.164 -10.750 1.00 98.25 274 PHE A C 1
ATOM 2146 O O . PHE A 1 274 ? 27.439 4.109 -10.867 1.00 98.25 274 PHE A O 1
ATOM 2153 N N . ALA A 1 275 ? 29.251 3.821 -9.594 1.00 98.00 275 ALA A N 1
ATOM 2154 C CA . ALA A 1 275 ? 28.512 3.266 -8.454 1.00 98.00 275 ALA A CA 1
ATOM 2155 C C . ALA A 1 275 ? 27.271 4.072 -8.041 1.00 98.00 275 ALA A C 1
ATOM 2157 O O . ALA A 1 275 ? 26.265 3.480 -7.650 1.00 98.00 275 ALA A O 1
ATOM 2158 N N . GLN A 1 276 ? 27.336 5.401 -8.146 1.00 97.81 276 GLN A N 1
ATOM 2159 C CA . GLN A 1 276 ? 26.237 6.293 -7.791 1.00 97.81 276 GLN A CA 1
ATOM 2160 C C . GLN A 1 276 ? 24.986 6.031 -8.644 1.00 97.81 276 GLN A C 1
ATOM 2162 O O . GLN A 1 276 ? 23.924 5.742 -8.091 1.00 97.81 276 GLN A O 1
ATOM 2167 N N . SER A 1 277 ? 25.103 6.076 -9.974 1.00 98.31 277 SER A N 1
ATOM 2168 C CA . SER A 1 277 ? 23.977 5.866 -10.889 1.00 98.31 277 SER A CA 1
ATOM 2169 C C . SER A 1 277 ? 23.522 4.408 -10.909 1.00 98.31 277 SER A C 1
ATOM 2171 O O . SER A 1 277 ? 22.321 4.144 -10.818 1.00 98.31 277 SER A O 1
ATOM 2173 N N . VAL A 1 278 ? 24.461 3.457 -10.913 1.00 98.69 278 VAL A N 1
ATOM 2174 C CA . VAL A 1 278 ? 24.158 2.017 -10.927 1.00 98.69 278 VAL A CA 1
ATOM 2175 C C . VAL A 1 278 ? 23.417 1.581 -9.656 1.00 98.69 278 VAL A C 1
ATOM 2177 O O . VAL A 1 278 ? 22.377 0.923 -9.741 1.00 98.69 278 VAL A O 1
ATOM 2180 N N . ASP A 1 279 ? 23.890 1.957 -8.458 1.00 98.31 279 ASP A N 1
ATOM 2181 C CA . ASP A 1 279 ? 23.222 1.558 -7.209 1.00 98.31 279 ASP A CA 1
ATOM 2182 C C . ASP A 1 279 ? 21.896 2.303 -6.998 1.00 98.31 279 ASP A C 1
ATOM 2184 O O . ASP A 1 279 ? 20.940 1.710 -6.484 1.00 98.31 279 ASP A O 1
ATOM 2188 N N . ALA A 1 280 ? 21.797 3.569 -7.424 1.00 98.38 280 ALA A N 1
ATOM 2189 C CA . ALA A 1 280 ? 20.541 4.314 -7.389 1.00 98.38 280 ALA A CA 1
ATOM 2190 C C . ALA A 1 280 ? 19.475 3.656 -8.277 1.00 98.38 280 ALA A C 1
ATOM 2192 O O . ALA A 1 280 ? 18.356 3.435 -7.805 1.00 98.38 280 ALA A O 1
ATOM 2193 N N . PHE A 1 281 ? 19.828 3.274 -9.510 1.00 98.81 281 PHE A N 1
ATOM 2194 C CA . PHE A 1 281 ? 18.924 2.595 -10.441 1.00 98.81 281 PHE A CA 1
ATOM 2195 C C . PHE A 1 281 ? 18.476 1.230 -9.914 1.00 98.81 281 PHE A C 1
ATOM 2197 O O . PHE A 1 281 ? 17.281 0.988 -9.768 1.00 98.81 281 PHE A O 1
ATOM 2204 N N . ARG A 1 282 ? 19.419 0.381 -9.493 1.00 98.56 282 ARG A N 1
ATOM 2205 C CA . ARG A 1 282 ? 19.150 -0.923 -8.860 1.00 98.56 282 ARG A CA 1
ATOM 2206 C C . ARG A 1 282 ? 18.197 -0.820 -7.664 1.00 98.56 282 ARG A C 1
ATOM 2208 O O . ARG A 1 282 ? 17.296 -1.636 -7.466 1.00 98.56 282 ARG A O 1
ATOM 2215 N N . ARG A 1 283 ? 18.383 0.196 -6.814 1.00 98.62 283 ARG A N 1
ATOM 2216 C CA . ARG A 1 283 ? 17.491 0.444 -5.672 1.00 98.62 283 ARG A CA 1
ATOM 2217 C C . ARG A 1 283 ? 16.113 0.907 -6.126 1.00 98.62 283 ARG A C 1
ATOM 2219 O O . ARG A 1 283 ? 15.131 0.423 -5.569 1.00 98.62 283 ARG A O 1
ATOM 2226 N N . ALA A 1 284 ? 16.048 1.833 -7.077 1.00 98.69 284 ALA A N 1
ATOM 2227 C CA . ALA A 1 284 ? 14.813 2.383 -7.622 1.00 98.69 284 ALA A CA 1
ATOM 2228 C C . ALA A 1 284 ? 13.951 1.316 -8.309 1.00 98.69 284 ALA A C 1
ATOM 2230 O O . ALA A 1 284 ? 12.751 1.241 -8.040 1.00 98.69 284 ALA A O 1
ATOM 2231 N N . ASP A 1 285 ? 14.568 0.451 -9.108 1.00 98.69 285 ASP A N 1
ATOM 2232 C CA . ASP A 1 285 ? 13.901 -0.677 -9.752 1.00 98.69 285 ASP A CA 1
ATOM 2233 C C . ASP A 1 285 ? 13.256 -1.609 -8.712 1.00 98.69 285 ASP A C 1
ATOM 2235 O O . ASP A 1 285 ? 12.043 -1.847 -8.708 1.00 98.69 285 ASP A O 1
ATOM 2239 N N . ARG A 1 286 ? 14.020 -1.984 -7.679 1.00 98.25 286 ARG A N 1
ATOM 2240 C CA . ARG A 1 286 ? 13.506 -2.778 -6.554 1.00 98.25 286 ARG A CA 1
ATOM 2241 C C . ARG A 1 286 ? 12.362 -2.095 -5.791 1.00 98.25 286 ARG A C 1
ATOM 2243 O O . ARG A 1 286 ? 11.479 -2.786 -5.266 1.00 98.25 286 ARG A O 1
ATOM 2250 N N . VAL A 1 287 ? 12.347 -0.762 -5.687 1.00 98.50 287 VAL A N 1
ATOM 2251 C CA . VAL A 1 287 ? 11.198 -0.036 -5.111 1.00 98.50 287 VAL A CA 1
ATOM 2252 C C . VAL A 1 287 ? 9.944 -0.298 -5.940 1.00 98.50 287 VAL A C 1
ATOM 2254 O O . VAL A 1 287 ? 8.890 -0.580 -5.361 1.00 98.50 287 VAL A O 1
ATOM 2257 N N . ASP A 1 288 ? 10.041 -0.253 -7.270 1.00 98.50 288 ASP A N 1
ATOM 2258 C CA . ASP A 1 288 ? 8.883 -0.471 -8.127 1.00 98.50 288 ASP A CA 1
ATOM 2259 C C . ASP A 1 288 ? 8.413 -1.927 -8.132 1.00 98.50 288 ASP A C 1
ATOM 2261 O O . ASP A 1 288 ? 7.234 -2.161 -7.839 1.00 98.50 288 ASP A O 1
ATOM 2265 N N . LEU A 1 289 ? 9.332 -2.878 -8.360 1.00 97.00 289 LEU A N 1
ATOM 2266 C CA . LEU A 1 289 ? 9.062 -4.324 -8.414 1.00 97.00 289 LEU A CA 1
ATOM 2267 C C . LEU A 1 289 ? 8.477 -4.870 -7.107 1.00 97.00 289 LEU A C 1
ATOM 2269 O O . LEU A 1 289 ? 7.624 -5.757 -7.105 1.00 97.00 289 LEU A O 1
ATOM 2273 N N . SER A 1 290 ? 8.885 -4.309 -5.965 1.00 97.00 290 SER A N 1
ATOM 2274 C CA . SER A 1 290 ? 8.335 -4.675 -4.652 1.00 97.00 290 SER A CA 1
ATOM 2275 C C . SER A 1 290 ? 6.976 -4.035 -4.356 1.00 97.00 290 SER A C 1
ATOM 2277 O O . SER A 1 290 ? 6.495 -4.078 -3.223 1.00 97.00 290 SER A O 1
ATOM 2279 N N . LEU A 1 291 ? 6.356 -3.380 -5.335 1.00 96.19 291 LEU A N 1
ATOM 2280 C CA . LEU A 1 291 ? 5.134 -2.607 -5.171 1.00 96.19 291 LEU A CA 1
ATOM 2281 C C . LEU A 1 291 ? 5.239 -1.474 -4.115 1.00 96.19 291 LEU A C 1
ATOM 2283 O O . LEU A 1 291 ? 4.223 -1.029 -3.568 1.00 96.19 291 LEU A O 1
ATOM 2287 N N . GLY A 1 292 ? 6.453 -0.992 -3.828 1.00 94.38 292 GLY A N 1
ATOM 2288 C CA . GLY A 1 292 ? 6.748 -0.024 -2.769 1.00 94.38 292 GLY A CA 1
ATOM 2289 C C . GLY A 1 292 ? 6.822 -0.610 -1.351 1.00 94.38 292 GLY A C 1
ATOM 2290 O O . GLY A 1 292 ? 6.790 0.153 -0.379 1.00 94.38 292 GLY A O 1
ATOM 2291 N N . LEU A 1 293 ? 6.889 -1.941 -1.203 1.00 95.62 293 LEU A N 1
ATOM 2292 C CA . LEU A 1 293 ? 7.168 -2.601 0.081 1.00 95.62 293 LEU A CA 1
ATOM 2293 C C . LEU A 1 293 ? 8.603 -2.308 0.538 1.00 95.62 293 LEU A C 1
ATOM 2295 O O . LEU A 1 293 ? 8.826 -1.980 1.707 1.00 95.62 293 LEU A O 1
ATOM 2299 N N . ILE A 1 294 ? 9.553 -2.346 -0.399 1.00 96.12 294 ILE A N 1
ATOM 2300 C CA . ILE A 1 294 ? 10.912 -1.833 -0.228 1.00 96.12 294 ILE A CA 1
ATOM 2301 C C . ILE A 1 294 ? 10.914 -0.385 -0.715 1.00 96.12 294 ILE A C 1
ATOM 2303 O O . ILE A 1 294 ? 10.369 -0.076 -1.768 1.00 96.12 294 ILE A O 1
ATOM 2307 N N . ARG A 1 295 ? 11.487 0.527 0.076 1.00 95.38 295 ARG A N 1
ATOM 2308 C CA . ARG A 1 295 ? 11.438 1.975 -0.204 1.00 95.38 295 ARG A CA 1
ATOM 2309 C C . ARG A 1 295 ? 12.799 2.628 -0.379 1.00 95.38 295 ARG A C 1
ATOM 2311 O O . ARG A 1 295 ? 12.856 3.748 -0.859 1.00 95.38 295 ARG A O 1
ATOM 2318 N N . SER A 1 296 ? 13.881 1.959 0.023 1.00 93.19 296 SER A N 1
ATOM 2319 C CA . SER A 1 296 ? 15.250 2.446 -0.184 1.00 93.19 296 SER A CA 1
ATOM 2320 C C . SER A 1 296 ? 15.461 3.919 0.204 1.00 93.19 296 SER A C 1
ATOM 2322 O O . SER A 1 296 ? 16.086 4.666 -0.536 1.00 93.19 296 SER A O 1
ATOM 2324 N N . GLY A 1 297 ? 14.941 4.334 1.364 1.00 93.06 297 GLY A N 1
ATOM 2325 C CA . GLY A 1 297 ? 15.055 5.709 1.872 1.00 93.06 297 GLY A CA 1
ATOM 2326 C C . GLY A 1 297 ? 13.934 6.664 1.440 1.00 93.06 297 GLY A C 1
ATOM 2327 O O . GLY A 1 297 ? 13.787 7.722 2.039 1.00 93.06 297 GLY A O 1
ATOM 2328 N N . LEU A 1 298 ? 13.090 6.285 0.475 1.00 94.12 298 LEU A N 1
ATOM 2329 C CA . LEU A 1 298 ? 11.978 7.114 0.008 1.00 94.12 298 LEU A CA 1
ATOM 2330 C C . LEU A 1 298 ? 10.794 7.127 0.988 1.00 94.12 298 LEU A C 1
ATOM 2332 O O . LEU A 1 298 ? 10.455 6.122 1.631 1.00 94.12 298 LEU A O 1
ATOM 2336 N N . SER A 1 299 ? 10.097 8.265 1.057 1.00 94.75 299 SER A N 1
ATOM 2337 C CA . SER A 1 299 ? 8.864 8.378 1.840 1.00 94.75 299 SER A CA 1
ATOM 2338 C C . SER A 1 299 ? 7.742 7.536 1.225 1.00 94.75 299 SER A C 1
ATOM 2340 O O . SER A 1 299 ? 7.646 7.334 0.011 1.00 94.75 299 SER A O 1
ATOM 2342 N N . ARG A 1 300 ? 6.848 7.023 2.076 1.00 91.88 300 ARG A N 1
ATOM 2343 C CA . ARG A 1 300 ? 5.698 6.225 1.621 1.00 91.88 300 ARG A CA 1
ATOM 2344 C C . ARG A 1 300 ? 4.735 7.076 0.788 1.00 91.88 300 ARG A C 1
ATOM 2346 O O . ARG A 1 300 ? 4.046 6.562 -0.091 1.00 91.88 300 ARG A O 1
ATOM 2353 N N . GLU A 1 301 ? 4.663 8.360 1.101 1.00 91.19 301 GLU A N 1
ATOM 2354 C CA . GLU A 1 301 ? 3.832 9.368 0.462 1.00 91.19 301 GLU A CA 1
ATOM 2355 C C . GLU A 1 301 ? 4.306 9.606 -0.970 1.00 91.19 301 GLU A C 1
ATOM 2357 O O . GLU A 1 301 ? 3.486 9.512 -1.882 1.00 91.19 301 GLU A O 1
ATOM 2362 N N . PHE A 1 302 ? 5.616 9.792 -1.168 1.00 91.94 302 PHE A N 1
ATOM 2363 C CA . PHE A 1 302 ? 6.220 9.970 -2.487 1.00 91.94 302 PHE A CA 1
ATOM 2364 C C . PHE A 1 302 ? 6.058 8.724 -3.362 1.00 91.94 302 PHE A C 1
ATOM 2366 O O . PHE A 1 302 ? 5.517 8.813 -4.462 1.00 91.94 302 PHE A O 1
ATOM 2373 N N . VAL A 1 303 ? 6.402 7.537 -2.843 1.00 95.44 303 VAL A N 1
ATOM 2374 C CA . VAL A 1 303 ? 6.243 6.270 -3.585 1.00 95.44 303 VAL A CA 1
ATOM 2375 C C . VAL A 1 303 ? 4.790 6.060 -4.017 1.00 95.44 303 VAL A C 1
ATOM 2377 O O . VAL A 1 303 ? 4.511 5.664 -5.150 1.00 95.44 303 VAL A O 1
ATOM 2380 N N . ARG A 1 304 ? 3.833 6.376 -3.138 1.00 93.31 304 ARG A N 1
ATOM 2381 C CA . ARG A 1 304 ? 2.404 6.312 -3.464 1.00 93.31 304 ARG A CA 1
ATOM 2382 C C . ARG A 1 304 ? 1.986 7.365 -4.493 1.00 93.31 304 ARG A C 1
ATOM 2384 O O . ARG A 1 304 ? 1.106 7.064 -5.293 1.00 93.31 304 ARG A O 1
ATOM 2391 N N . ALA A 1 305 ? 2.548 8.571 -4.450 1.00 90.31 305 ALA A N 1
ATOM 2392 C CA . ALA A 1 305 ? 2.247 9.636 -5.405 1.00 90.31 305 ALA A CA 1
ATOM 2393 C C . ALA A 1 305 ? 2.715 9.256 -6.817 1.00 90.31 305 ALA A C 1
ATOM 2395 O O . ALA A 1 305 ? 1.889 9.214 -7.726 1.00 90.31 305 ALA A O 1
ATOM 2396 N N . VAL A 1 306 ? 3.980 8.849 -6.963 1.00 94.19 306 VAL A N 1
ATOM 2397 C CA . VAL A 1 306 ? 4.577 8.382 -8.228 1.00 94.19 306 VAL A CA 1
ATOM 2398 C C . VAL A 1 306 ? 3.763 7.229 -8.828 1.00 94.19 306 VAL A C 1
ATOM 2400 O O . VAL A 1 306 ? 3.325 7.302 -9.972 1.00 94.19 306 VAL A O 1
ATOM 2403 N N . ARG A 1 307 ? 3.460 6.190 -8.035 1.00 95.06 307 ARG A N 1
ATOM 2404 C CA . ARG A 1 307 ? 2.649 5.036 -8.479 1.00 95.06 307 ARG A CA 1
ATOM 2405 C C . ARG A 1 307 ? 1.190 5.379 -8.774 1.00 95.06 307 ARG A C 1
ATOM 2407 O O . ARG A 1 307 ? 0.534 4.674 -9.535 1.00 95.06 307 ARG A O 1
ATOM 2414 N N . GLY A 1 308 ? 0.664 6.412 -8.120 1.00 91.56 308 GLY A N 1
ATOM 2415 C CA . GLY A 1 308 ? -0.686 6.913 -8.356 1.00 91.56 308 GLY A CA 1
ATOM 2416 C C . GLY A 1 308 ? -0.793 7.682 -9.670 1.00 91.56 308 GLY A C 1
ATOM 2417 O O . GLY A 1 308 ? -1.805 7.551 -10.353 1.00 91.56 308 GLY A O 1
ATOM 2418 N N . GLN A 1 309 ? 0.245 8.448 -10.020 1.00 91.31 309 GLN A N 1
ATOM 2419 C CA . GLN A 1 309 ? 0.315 9.212 -11.263 1.00 91.31 309 GLN A CA 1
ATOM 2420 C C . GLN A 1 309 ? 0.650 8.320 -12.468 1.00 91.31 309 GLN A C 1
ATOM 2422 O O . GLN A 1 309 ? -0.013 8.413 -13.497 1.00 91.31 309 GLN A O 1
ATOM 2427 N N . PHE A 1 310 ? 1.621 7.415 -12.328 1.00 93.19 310 PHE A N 1
ATOM 2428 C CA . PHE A 1 310 ? 2.048 6.486 -13.378 1.00 93.19 310 PHE A CA 1
ATOM 2429 C C . PHE A 1 310 ? 1.568 5.073 -13.048 1.00 93.19 310 PHE A C 1
ATOM 2431 O O . PHE A 1 310 ? 2.271 4.278 -12.419 1.00 93.19 310 PHE A O 1
ATOM 2438 N N . GLN A 1 311 ? 0.326 4.774 -13.424 1.00 92.75 311 GLN A N 1
ATOM 2439 C CA . GLN A 1 311 ? -0.361 3.547 -13.022 1.00 92.75 311 GLN A CA 1
ATOM 2440 C C . GLN A 1 311 ? 0.359 2.278 -13.502 1.00 92.75 311 GLN A C 1
ATOM 2442 O O . GLN A 1 311 ? 0.984 2.248 -14.558 1.00 92.75 311 GLN A O 1
ATOM 2447 N N . ASN A 1 312 ? 0.236 1.191 -12.736 1.00 95.06 312 ASN A N 1
ATOM 2448 C CA . ASN A 1 312 ? 0.884 -0.088 -13.050 1.00 95.06 312 ASN A CA 1
ATOM 2449 C C . ASN A 1 312 ? 0.487 -0.656 -14.424 1.00 95.06 312 ASN A C 1
ATOM 2451 O O . ASN A 1 312 ? 1.303 -1.323 -15.046 1.00 95.06 312 ASN A O 1
ATOM 2455 N N . ALA A 1 313 ? -0.754 -0.407 -14.862 1.00 93.56 313 ALA A N 1
ATOM 2456 C CA . ALA A 1 313 ? -1.294 -0.821 -16.161 1.00 93.56 313 ALA A CA 1
ATOM 2457 C C . ALA A 1 313 ? -1.047 -2.306 -16.525 1.00 93.56 313 ALA A C 1
ATOM 2459 O O . ALA A 1 313 ? -0.936 -2.646 -17.693 1.00 93.56 313 ALA A O 1
ATOM 2460 N N . GLY A 1 314 ? -0.971 -3.197 -15.527 1.00 94.56 314 GLY A N 1
ATOM 2461 C CA . GLY A 1 314 ? -0.783 -4.639 -15.730 1.00 94.56 314 GLY A CA 1
ATOM 2462 C C . GLY A 1 314 ? 0.670 -5.126 -15.699 1.00 94.56 314 GLY A C 1
ATOM 2463 O O . GLY A 1 314 ? 0.880 -6.338 -15.721 1.00 94.56 314 GLY A O 1
ATOM 2464 N N . PHE A 1 315 ? 1.663 -4.238 -15.554 1.00 97.00 315 PHE A N 1
ATOM 2465 C CA . PHE A 1 315 ? 3.093 -4.575 -15.628 1.00 97.00 315 PHE A CA 1
ATOM 2466 C C . PHE A 1 315 ? 3.492 -5.765 -14.739 1.00 97.00 315 PHE A C 1
ATOM 2468 O O . PHE A 1 315 ? 4.074 -6.737 -15.209 1.00 97.00 315 PHE A O 1
ATOM 2475 N N . HIS A 1 316 ? 3.113 -5.759 -13.456 1.00 97.38 316 HIS A N 1
ATOM 2476 C CA . HIS A 1 316 ? 3.510 -6.848 -12.545 1.00 97.38 316 HIS A CA 1
ATOM 2477 C C . HIS A 1 316 ? 2.764 -8.157 -12.826 1.00 97.38 316 HIS A C 1
ATOM 2479 O O . HIS A 1 316 ? 3.300 -9.237 -12.592 1.00 97.38 316 HIS A O 1
ATOM 2485 N N . SER A 1 317 ? 1.533 -8.072 -13.342 1.00 96.00 317 SER A N 1
ATOM 2486 C CA . SER A 1 317 ? 0.801 -9.267 -13.778 1.00 96.00 317 SER A CA 1
ATOM 2487 C C . SER A 1 317 ? 1.490 -9.896 -14.988 1.00 96.00 317 SER A C 1
ATOM 2489 O O . SER A 1 317 ? 1.629 -11.116 -15.047 1.00 96.00 317 SER A O 1
ATOM 2491 N N . ARG A 1 318 ? 1.997 -9.068 -15.911 1.00 96.88 318 ARG A N 1
ATOM 2492 C CA . ARG A 1 318 ? 2.787 -9.521 -17.056 1.00 96.88 318 ARG A CA 1
ATOM 2493 C C . ARG A 1 318 ? 4.091 -10.194 -16.624 1.00 96.88 318 ARG A C 1
ATOM 2495 O O . ARG A 1 318 ? 4.338 -11.318 -17.052 1.00 96.88 318 ARG A O 1
ATOM 2502 N N . LEU A 1 319 ? 4.862 -9.578 -15.723 1.00 95.06 319 LEU A N 1
ATOM 2503 C CA . LEU A 1 319 ? 6.088 -10.182 -15.179 1.00 95.06 319 LEU A CA 1
ATOM 2504 C C . LEU A 1 319 ? 5.825 -11.528 -14.490 1.00 95.06 319 LEU A C 1
ATOM 2506 O O . LEU A 1 319 ? 6.594 -12.470 -14.676 1.00 95.06 319 LEU A O 1
ATOM 2510 N N . ALA A 1 320 ? 4.721 -11.661 -13.747 1.00 95.62 320 ALA A N 1
ATOM 2511 C CA . ALA A 1 320 ? 4.338 -12.934 -13.137 1.00 95.62 320 ALA A CA 1
ATOM 2512 C C . ALA A 1 320 ? 4.060 -14.019 -14.193 1.00 95.62 320 ALA A C 1
ATOM 2514 O O . ALA A 1 320 ? 4.524 -15.150 -14.051 1.00 95.62 320 ALA A O 1
ATOM 2515 N N . VAL A 1 321 ? 3.353 -13.676 -15.278 1.00 96.00 321 VAL A N 1
ATOM 2516 C CA . VAL A 1 321 ? 3.107 -14.600 -16.401 1.00 96.00 321 VAL A CA 1
ATOM 2517 C C . VAL A 1 321 ? 4.420 -15.032 -17.055 1.00 96.00 321 VAL A C 1
ATOM 2519 O O . VAL A 1 321 ? 4.634 -16.231 -17.236 1.00 96.00 321 VAL A O 1
ATOM 2522 N N . LEU A 1 322 ? 5.308 -14.084 -17.363 1.00 94.31 322 LEU A N 1
ATOM 2523 C CA . LEU A 1 322 ? 6.615 -14.362 -17.971 1.00 94.31 322 LEU A CA 1
ATOM 2524 C C . LEU A 1 322 ? 7.494 -15.228 -17.061 1.00 94.31 322 LEU A C 1
ATOM 2526 O O . LEU A 1 322 ? 8.104 -16.187 -17.524 1.00 94.31 322 LEU A O 1
ATOM 2530 N N . THR A 1 323 ? 7.477 -14.968 -15.753 1.00 93.75 323 THR A N 1
ATOM 2531 C CA . THR A 1 323 ? 8.195 -15.773 -14.756 1.00 93.75 323 THR A CA 1
ATOM 2532 C C . THR A 1 323 ? 7.707 -17.223 -14.754 1.00 93.75 323 THR A C 1
ATOM 2534 O O . THR A 1 323 ? 8.510 -18.154 -14.766 1.00 93.75 323 THR A O 1
ATOM 2537 N N . VAL A 1 324 ? 6.387 -17.443 -14.787 1.00 95.06 324 VAL A N 1
ATOM 2538 C CA . VAL A 1 324 ? 5.807 -18.796 -14.861 1.00 95.06 324 VAL A CA 1
ATOM 2539 C C . VAL A 1 324 ? 6.188 -19.492 -16.170 1.00 95.06 324 VAL A C 1
ATOM 2541 O O . VAL A 1 324 ? 6.494 -20.685 -16.161 1.00 95.06 324 VAL A O 1
ATOM 2544 N N . GLN A 1 325 ? 6.186 -18.772 -17.293 1.00 93.38 325 GLN A N 1
ATOM 2545 C CA . GLN A 1 325 ? 6.601 -19.312 -18.590 1.00 93.38 325 GLN A CA 1
ATOM 2546 C C . GLN A 1 325 ? 8.084 -19.707 -18.594 1.00 93.38 325 GLN A C 1
ATOM 2548 O O . GLN A 1 325 ? 8.411 -20.824 -18.995 1.00 93.38 325 GLN A O 1
ATOM 2553 N N . GLN A 1 326 ? 8.968 -18.847 -18.082 1.00 95.00 326 GLN A N 1
ATOM 2554 C CA . GLN A 1 326 ? 10.396 -19.142 -17.966 1.00 95.00 326 GLN A CA 1
ATOM 2555 C C . GLN A 1 326 ? 10.652 -20.326 -17.031 1.00 95.00 326 GLN A C 1
ATOM 2557 O O . GLN A 1 326 ? 11.417 -21.220 -17.382 1.00 95.00 326 GLN A O 1
ATOM 2562 N N . PHE A 1 327 ? 9.982 -20.387 -15.878 1.00 93.94 327 PHE A N 1
ATOM 2563 C CA . PHE A 1 327 ? 10.121 -21.506 -14.945 1.00 93.94 327 PHE A CA 1
ATOM 2564 C C . PHE A 1 327 ? 9.756 -22.848 -15.597 1.00 93.94 327 PHE A C 1
ATOM 2566 O O . PHE A 1 327 ? 10.421 -23.854 -15.364 1.00 93.94 327 PHE A O 1
ATOM 2573 N N . ARG A 1 328 ? 8.729 -22.867 -16.458 1.00 93.31 328 ARG A N 1
ATOM 2574 C CA . ARG A 1 328 ? 8.365 -24.060 -17.239 1.00 93.31 328 ARG A CA 1
ATOM 2575 C C . ARG A 1 328 ? 9.423 -24.434 -18.280 1.00 93.31 328 ARG A C 1
ATOM 2577 O O . ARG A 1 328 ? 9.595 -25.619 -18.540 1.00 93.31 328 ARG A O 1
ATOM 2584 N N . ARG A 1 329 ? 10.107 -23.452 -18.878 1.00 91.94 329 ARG A N 1
ATOM 2585 C CA . ARG A 1 329 ? 11.135 -23.668 -19.911 1.00 91.94 329 ARG A CA 1
ATOM 2586 C C . ARG A 1 329 ? 12.466 -24.138 -19.320 1.00 91.94 329 ARG A C 1
ATOM 2588 O O . ARG A 1 329 ? 13.074 -25.064 -19.843 1.00 91.94 329 ARG A O 1
ATOM 2595 N N . THR A 1 330 ? 12.913 -23.507 -18.239 1.00 91.94 330 THR A N 1
ATOM 2596 C CA . THR A 1 330 ? 14.229 -23.727 -17.616 1.00 91.94 330 THR A CA 1
ATOM 2597 C C . THR A 1 330 ? 14.110 -23.706 -16.087 1.00 91.94 330 THR A C 1
ATOM 2599 O O . THR A 1 330 ? 14.510 -22.735 -15.443 1.00 91.94 330 THR A O 1
ATOM 2602 N N . PRO A 1 331 ? 13.589 -24.781 -15.466 1.00 90.25 331 PRO A N 1
ATOM 2603 C CA . PRO A 1 331 ? 13.299 -24.814 -14.027 1.00 90.25 331 PRO A CA 1
ATOM 2604 C C . PRO A 1 331 ? 14.549 -24.729 -13.139 1.00 90.25 331 PRO A C 1
ATOM 2606 O O . PRO A 1 331 ? 14.457 -24.282 -11.999 1.00 90.25 331 PRO A O 1
ATOM 2609 N N . LEU A 1 332 ? 15.717 -25.132 -13.653 1.00 91.06 332 LEU A N 1
ATOM 2610 C CA . LEU A 1 332 ? 16.998 -25.054 -12.939 1.00 91.06 332 LEU A CA 1
ATOM 2611 C C . LEU A 1 332 ? 17.672 -23.675 -13.045 1.00 91.06 332 LEU A C 1
ATOM 2613 O O . LEU A 1 332 ? 18.586 -23.390 -12.280 1.00 91.06 332 LEU A O 1
ATOM 2617 N N . ASN A 1 333 ? 17.216 -22.817 -13.967 1.00 89.38 333 ASN A N 1
ATOM 2618 C CA . ASN A 1 333 ? 17.670 -21.431 -14.102 1.00 89.38 333 ASN A CA 1
ATOM 2619 C C . ASN A 1 333 ? 16.482 -20.493 -14.425 1.00 89.38 333 ASN A C 1
ATOM 2621 O O . ASN A 1 333 ? 16.353 -19.993 -15.549 1.00 89.38 333 ASN A O 1
ATOM 2625 N N . PRO A 1 334 ? 15.556 -20.294 -13.469 1.00 89.25 334 PRO A N 1
ATOM 2626 C CA . PRO A 1 334 ? 14.323 -19.549 -13.716 1.00 89.25 334 PRO A CA 1
ATOM 2627 C C . PRO A 1 334 ? 14.507 -18.024 -13.710 1.00 89.25 334 PRO A C 1
ATOM 2629 O O . PRO A 1 334 ? 13.614 -17.315 -14.164 1.00 89.25 334 PRO A O 1
ATOM 2632 N N . PHE A 1 335 ? 15.646 -17.522 -13.224 1.00 93.12 335 PHE A N 1
ATOM 2633 C CA . PHE A 1 335 ? 15.930 -16.089 -13.083 1.00 93.12 335 PHE A CA 1
ATOM 2634 C C . PHE A 1 335 ? 17.324 -15.726 -13.633 1.00 93.12 335 PHE A C 1
ATOM 2636 O O . PHE A 1 335 ? 18.199 -15.315 -12.867 1.00 93.12 335 PHE A O 1
ATOM 2643 N N . PRO A 1 336 ? 17.557 -15.895 -14.945 1.00 94.00 336 PRO A N 1
ATOM 2644 C CA . PRO A 1 336 ? 18.882 -15.725 -15.552 1.00 94.00 336 PRO A CA 1
ATOM 2645 C C . PRO A 1 336 ? 19.400 -14.273 -15.504 1.00 94.00 336 PRO A C 1
ATOM 2647 O O . PRO A 1 336 ? 20.608 -14.039 -15.476 1.00 94.00 336 PRO A O 1
ATOM 2650 N N . MET A 1 337 ? 18.496 -13.297 -15.386 1.00 95.44 337 MET A N 1
ATOM 2651 C CA . MET A 1 337 ? 18.826 -11.878 -15.244 1.00 95.44 337 MET A CA 1
ATOM 2652 C C . MET A 1 337 ? 19.361 -11.487 -13.854 1.00 95.44 337 MET A C 1
ATOM 2654 O O . MET A 1 337 ? 19.877 -10.387 -13.674 1.00 95.44 337 MET A O 1
ATOM 2658 N N . MET A 1 338 ? 19.251 -12.349 -12.840 1.00 94.62 338 MET A N 1
ATOM 2659 C CA . MET A 1 338 ? 19.687 -11.997 -11.485 1.00 94.62 338 MET A CA 1
ATOM 2660 C C . MET A 1 338 ? 21.212 -11.896 -11.389 1.00 94.62 338 MET A C 1
ATOM 2662 O O . MET A 1 338 ? 21.954 -12.668 -12.001 1.00 94.62 338 MET A O 1
ATOM 2666 N N . ARG A 1 339 ? 21.691 -10.962 -10.560 1.00 92.81 339 ARG A N 1
ATOM 2667 C CA . ARG A 1 339 ? 23.117 -10.785 -10.244 1.00 92.81 339 ARG A CA 1
ATOM 2668 C C . ARG A 1 339 ? 23.327 -10.823 -8.728 1.00 92.81 339 ARG A C 1
ATOM 2670 O O . ARG A 1 339 ? 22.506 -10.310 -7.965 1.00 92.81 339 ARG A O 1
ATOM 2677 N N . TRP A 1 340 ? 24.427 -11.425 -8.281 1.00 86.31 340 TRP A N 1
ATOM 2678 C CA . TRP A 1 340 ? 24.695 -11.698 -6.859 1.00 86.31 340 TRP A CA 1
ATOM 2679 C C . TRP A 1 340 ? 25.621 -10.669 -6.211 1.00 86.31 340 TRP A C 1
ATOM 2681 O O . TRP A 1 340 ? 26.558 -10.191 -6.894 1.00 86.31 340 TRP A O 1
#